Protein 6KBR (pdb70)

B-factor: mean 10.75, std 7.44, range [2.0, 58.07]

Radius of gyration: 17.48 Å; Cα contacts (8 Å, |Δi|>4): 756; chains: 2; bounding box: 44×38×43 Å

InterPro domains:
  IPR001254 Serine proteases, trypsin domain [PF00089] (31-247)
  IPR001254 Serine proteases, trypsin domain [PS50240] (31-252)
  IPR001254 Serine proteases, trypsin domain [SM00020] (30-247)
  IPR001254 Serine proteases, trypsin domain [cd00190] (31-250)
  IPR001314 Peptidase S1A, chymotrypsin family [PR00722] (57-72)
  IPR001314 Peptidase S1A, chymotrypsin family [PR00722] (112-126)
  IPR001314 Peptidase S1A, chymotrypsin family [PR00722] (200-212)
  IPR009003 Peptidase S1, PA clan [SSF50494] (21-252)
  IPR018114 Serine proteases, trypsin family, histidine active site [PS00134] (67-72)
  IPR033116 Serine proteases, trypsin family, serine active site [PS00135] (201-212)

Structure (mmCIF, N/CA/C/O backbone):
data_6KBR
#
_entry.id   6KBR
#
_cell.length_a   145.208
_cell.length_b   41.620
_cell.length_c   43.590
_cell.angle_alpha   90.00
_cell.angle_beta   91.58
_cell.angle_gamma   90.00
#
_symmetry.space_group_name_H-M   'C 1 2 1'
#
loop_
_entity.id
_entity.type
_entity.pdbx_description
1 polymer Kallikrein-4
2 polymer K41043
3 non-polymer GLYCEROL
4 water water
#
loop_
_atom_site.group_PDB
_atom_site.id
_atom_site.type_symbol
_atom_site.label_atom_id
_atom_site.label_alt_id
_atom_site.label_comp_id
_atom_site.label_asym_id
_atom_site.label_entity_id
_atom_site.label_seq_id
_atom_site.pdbx_PDB_ins_code
_atom_site.Cartn_x
_atom_site.Cartn_y
_atom_site.Cartn_z
_atom_site.occupancy
_atom_site.B_iso_or_equiv
_atom_site.auth_seq_id
_atom_site.auth_comp_id
_atom_site.auth_asym_id
_atom_site.auth_atom_id
_atom_site.pdbx_PDB_model_num
ATOM 1 N N . ILE A 1 31 ? -20.921 -27.145 8.181 1.00 6.04 31 ILE A N 1
ATOM 2 C CA . ILE A 1 31 ? -19.863 -27.189 7.135 1.00 6.05 31 ILE A CA 1
ATOM 3 C C . ILE A 1 31 ? -20.387 -28.077 6.020 1.00 6.71 31 ILE A C 1
ATOM 4 O O . ILE A 1 31 ? -20.864 -29.198 6.295 1.00 6.63 31 ILE A O 1
ATOM 9 N N . ILE A 1 32 ? -20.369 -27.547 4.795 1.00 7.24 32 ILE A N 1
ATOM 10 C CA . ILE A 1 32 ? -20.921 -28.210 3.602 1.00 7.81 32 ILE A CA 1
ATOM 11 C C . ILE A 1 32 ? -19.774 -28.836 2.833 1.00 7.73 32 ILE A C 1
ATOM 12 O O . ILE A 1 32 ? -18.790 -28.143 2.474 1.00 7.44 32 ILE A O 1
ATOM 17 N N . ASN A 1 33 ? -19.923 -30.119 2.542 1.00 8.24 33 ASN A N 1
ATOM 18 C CA . ASN A 1 33 ? -18.977 -30.933 1.737 1.00 8.95 33 ASN A CA 1
ATOM 19 C C . ASN A 1 33 ? -17.562 -30.952 2.296 1.00 8.89 33 ASN A C 1
ATOM 20 O O . ASN A 1 33 ? -16.570 -30.964 1.542 1.00 9.05 33 ASN A O 1
ATOM 25 N N . GLY A 1 34 ? -17.471 -30.902 3.621 1.00 8.81 34 GLY A N 1
ATOM 26 C CA . GLY A 1 34 ? -16.249 -31.098 4.324 1.00 9.10 34 GLY A CA 1
ATOM 27 C C . GLY A 1 34 ? -16.130 -32.527 4.747 1.00 9.42 34 GLY A C 1
ATOM 28 O O . GLY A 1 34 ? -16.745 -33.402 4.154 1.00 8.82 34 GLY A O 1
ATOM 29 N N . GLU A 1 35 ? -15.318 -32.770 5.760 1.00 10.26 35 GLU A N 1
ATOM 30 C CA . GLU A 1 35 ? -15.142 -34.119 6.362 1.00 12.01 35 GLU A CA 1
ATOM 31 C C . GLU A 1 35 ? -14.835 -33.964 7.854 1.00 10.45 35 GLU A C 1
ATOM 32 O O . GLU A 1 35 ? -14.599 -32.860 8.306 1.00 9.18 35 GLU A O 1
ATOM 38 N N . ASP A 1 36 ? -14.815 -35.077 8.587 1.00 9.85 36 ASP A N 1
ATOM 39 C CA . ASP A 1 36 ? -14.394 -35.077 9.991 1.00 9.95 36 ASP A CA 1
ATOM 40 C C . ASP A 1 36 ? -13.015 -34.452 10.071 1.00 9.39 36 ASP A C 1
ATOM 41 O O . ASP A 1 36 ? -12.184 -34.803 9.276 1.00 9.22 36 ASP A O 1
ATOM 46 N N . CYS A 1 37 ? -12.800 -33.480 10.961 1.00 9.11 37 CYS A N 1
ATOM 47 C CA . CYS A 1 37 ? -11.462 -32.981 11.238 1.00 9.07 37 CYS A CA 1
ATOM 48 C C . CYS A 1 37 ? -10.792 -34.167 11.910 1.00 9.08 37 CYS A C 1
ATOM 49 O O . CYS A 1 37 ? -11.461 -35.037 12.519 1.00 8.87 37 CYS A O 1
ATOM 52 N N . SER A 1 38 ? -9.497 -34.257 11.774 1.00 8.89 38 SER A N 1
ATOM 53 C CA . SER A 1 38 ? -8.752 -35.170 12.590 1.00 9.59 38 SER A CA 1
ATOM 54 C C . SER A 1 38 ? -8.998 -34.759 14.058 1.00 9.36 38 SER A C 1
ATOM 55 O O . SER A 1 38 ? -8.974 -33.567 14.368 1.00 8.73 38 SER A O 1
ATOM 58 N N . PRO A 1 39 ? -9.202 -35.750 14.969 1.00 10.10 39 PRO A N 1
ATOM 59 C CA . PRO A 1 39 ? -9.593 -35.437 16.344 1.00 9.61 39 PRO A CA 1
ATOM 60 C C . PRO A 1 39 ? -8.634 -34.472 17.030 1.00 8.72 39 PRO A C 1
ATOM 61 O O . PRO A 1 39 ? -7.454 -34.741 17.092 1.00 7.48 39 PRO A O 1
ATOM 65 N N . HIS A 1 40 ? -9.156 -33.330 17.515 1.00 8.12 40 HIS A N 1
ATOM 66 C CA . HIS A 1 40 ? -8.316 -32.326 18.236 1.00 7.86 40 HIS A CA 1
ATOM 67 C C . HIS A 1 40 ? -7.278 -31.605 17.402 1.00 7.31 40 HIS A C 1
ATOM 68 O O . HIS A 1 40 ? -6.375 -31.046 17.964 1.00 8.01 40 HIS A O 1
ATOM 75 N N . SER A 1 41 ? -7.425 -31.646 16.080 1.00 6.82 41 SER A N 1
ATOM 76 C CA . SER A 1 41 ? -6.550 -30.929 15.160 1.00 6.21 41 SER A CA 1
ATOM 77 C C . SER A 1 41 ? -6.861 -29.426 15.115 1.00 5.67 41 SER A C 1
ATOM 78 O O . SER A 1 41 ? -6.026 -28.669 14.609 1.00 5.30 41 SER A O 1
ATOM 81 N N . GLN A 1 42 ? -8.006 -28.975 15.667 1.00 4.92 42 GLN A N 1
ATOM 82 C CA . GLN A 1 42 ? -8.335 -27.551 15.695 1.00 4.84 42 GLN A CA 1
ATOM 83 C C . GLN A 1 42 ? -8.576 -27.120 17.160 1.00 4.53 42 GLN A C 1
ATOM 84 O O . GLN A 1 42 ? -9.712 -26.882 17.560 1.00 4.24 42 GLN A O 1
ATOM 90 N N . PRO A 1 43 ? -7.512 -27.131 17.982 1.00 4.37 43 PRO A N 1
ATOM 91 C CA . PRO A 1 43 ? -7.681 -27.092 19.428 1.00 4.33 43 PRO A CA 1
ATOM 92 C C . PRO A 1 43 ? -8.095 -25.723 20.011 1.00 4.21 43 PRO A C 1
ATOM 93 O O . PRO A 1 43 ? -8.358 -25.609 21.207 1.00 4.22 43 PRO A O 1
ATOM 97 N N . TRP A 1 44 ? -8.131 -24.713 19.149 1.00 4.19 44 TRP A N 1
ATOM 98 C CA . TRP A 1 44 ? -8.644 -23.373 19.442 1.00 4.24 44 TRP A CA 1
ATOM 99 C C . TRP A 1 44 ? -10.174 -23.334 19.327 1.00 4.12 44 TRP A C 1
ATOM 100 O O . TRP A 1 44 ? -10.795 -22.334 19.716 1.00 3.65 44 TRP A O 1
ATOM 111 N N . GLN A 1 45 ? -10.782 -24.396 18.795 1.00 4.14 45 GLN A N 1
ATOM 112 C CA . GLN A 1 45 ? -12.221 -24.397 18.527 1.00 4.46 45 GLN A CA 1
ATOM 113 C C . GLN A 1 45 ? -13.014 -24.345 19.822 1.00 4.51 45 GLN A C 1
ATOM 114 O O . GLN A 1 45 ? -12.737 -25.123 20.724 1.00 4.77 45 GLN A O 1
ATOM 120 N N . ALA A 1 46 ? -14.016 -23.476 19.886 1.00 4.66 46 ALA A N 1
ATOM 121 C CA . ALA A 1 46 ? -14.883 -23.336 21.068 1.00 4.86 46 ALA A CA 1
ATOM 122 C C . ALA A 1 46 ? -16.333 -23.532 20.654 1.00 4.96 46 ALA A C 1
ATOM 123 O O . ALA A 1 46 ? -16.733 -23.003 19.635 1.00 5.31 46 ALA A O 1
ATOM 125 N N . ALA A 1 47 ? -17.068 -24.377 21.368 1.00 5.00 47 ALA A N 1
ATOM 126 C CA . ALA A 1 47 ? -18.475 -24.642 21.104 1.00 5.35 47 ALA A CA 1
ATOM 127 C C . ALA A 1 47 ? -19.268 -23.722 21.988 1.00 5.95 47 ALA A C 1
ATOM 128 O O . ALA A 1 47 ? -19.094 -23.730 23.218 1.00 5.86 47 ALA A O 1
ATOM 130 N N . LEU A 1 48 ? -20.089 -22.870 21.416 1.00 6.74 48 LEU A N 1
ATOM 131 C CA . LEU A 1 48 ? -21.009 -22.032 22.260 1.00 7.51 48 LEU A CA 1
ATOM 132 C C . LEU A 1 48 ? -22.352 -22.791 22.312 1.00 8.16 48 LEU A C 1
ATOM 133 O O . LEU A 1 48 ? -23.002 -22.983 21.301 1.00 8.58 48 LEU A O 1
ATOM 138 N N . VAL A 1 49 ? -22.757 -23.181 23.495 1.00 9.05 49 VAL A N 1
ATOM 139 C CA . VAL A 1 49 ? -23.913 -24.028 23.710 1.00 10.38 49 VAL A CA 1
ATOM 140 C C . VAL A 1 49 ? -24.836 -23.361 24.761 1.00 11.56 49 VAL A C 1
ATOM 141 O O . VAL A 1 49 ? -24.374 -22.641 25.667 1.00 11.78 49 VAL A O 1
ATOM 145 N N . MET A 1 50 ? -26.137 -23.578 24.616 1.00 12.95 50 MET A N 1
ATOM 146 C CA . MET A 1 50 ? -27.131 -23.237 25.666 1.00 14.83 50 MET A CA 1
ATOM 147 C C . MET A 1 50 ? -28.291 -24.179 25.461 1.00 15.69 50 MET A C 1
ATOM 148 O O . MET A 1 50 ? -28.578 -24.569 24.305 1.00 14.11 50 MET A O 1
ATOM 153 N N . GLU A 1 51 ? -28.936 -24.560 26.551 1.00 19.37 51 GLU A N 1
ATOM 154 C CA . GLU A 1 51 ? -29.991 -25.604 26.515 1.00 23.20 51 GLU A CA 1
ATOM 155 C C . GLU A 1 51 ? -29.458 -26.871 25.814 1.00 22.31 51 GLU A C 1
ATOM 156 O O . GLU A 1 51 ? -30.135 -27.429 24.986 1.00 23.19 51 GLU A O 1
ATOM 162 N N . ASN A 1 52 ? -28.211 -27.257 26.067 1.00 24.15 52 ASN A N 1
ATOM 163 C CA . ASN A 1 52 ? -27.583 -28.422 25.400 1.00 26.35 52 ASN A CA 1
ATOM 164 C C . ASN A 1 52 ? -27.637 -28.426 23.827 1.00 23.36 52 ASN A C 1
ATOM 165 O O . ASN A 1 52 ? -27.540 -29.512 23.198 1.00 22.39 52 ASN A O 1
ATOM 170 N N . GLU A 1 53 ? -27.765 -27.228 23.226 1.00 17.71 53 GLU A N 1
ATOM 171 C CA . GLU A 1 53 ? -27.851 -27.015 21.748 1.00 15.81 53 GLU A CA 1
ATOM 172 C C . GLU A 1 53 ? -26.750 -25.969 21.359 1.00 12.27 53 GLU A C 1
ATOM 173 O O . GLU A 1 53 ? -26.671 -24.887 21.895 1.00 10.60 53 GLU A O 1
ATOM 179 N N . LEU A 1 54 ? -25.845 -26.378 20.479 1.00 10.67 54 LEU A N 1
ATOM 180 C CA . LEU A 1 54 ? -24.868 -25.513 19.876 1.00 9.21 54 LEU A CA 1
ATOM 181 C C . LEU A 1 54 ? -25.537 -24.452 18.962 1.00 8.36 54 LEU A C 1
ATOM 182 O O . LEU A 1 54 ? -26.297 -24.824 18.087 1.00 8.69 54 LEU A O 1
ATOM 187 N N . PHE A 1 55 ? -25.223 -23.171 19.175 1.00 6.69 55 PHE A N 1
ATOM 188 C CA . PHE A 1 55 ? -25.760 -22.077 18.341 1.00 6.16 55 PHE A CA 1
ATOM 189 C C . PHE A 1 55 ? -24.691 -21.371 17.499 1.00 5.60 55 PHE A C 1
ATOM 190 O O . PHE A 1 55 ? -24.991 -20.890 16.392 1.00 5.23 55 PHE A O 1
ATOM 198 N N . CYS A 1 56 ? -23.448 -21.376 18.007 1.00 4.86 56 CYS A N 1
ATOM 199 C CA . CYS A 1 56 ? -22.314 -20.788 17.346 1.00 4.64 56 CYS A CA 1
ATOM 200 C C . CYS A 1 56 ? -21.042 -21.496 17.833 1.00 4.31 56 CYS A C 1
ATOM 201 O O . CYS A 1 56 ? -21.056 -22.266 18.795 1.00 3.95 56 CYS A O 1
ATOM 204 N N . SER A 1 57 ? -19.948 -21.210 17.149 1.00 4.12 57 SER A N 1
ATOM 205 C CA . SER A 1 57 ? -18.614 -21.468 17.676 1.00 3.88 57 SER A CA 1
ATOM 206 C C . SER A 1 57 ? -17.907 -20.159 18.087 1.00 3.70 57 SER A C 1
ATOM 207 O O . SER A 1 57 ? -18.407 -19.056 17.921 1.00 3.66 57 SER A O 1
ATOM 210 N N . GLY A 1 58 ? -16.716 -20.327 18.612 1.00 3.50 58 GLY A N 1
ATOM 211 C CA . GLY A 1 58 ? -15.771 -19.210 18.864 1.00 3.19 58 GLY A CA 1
ATOM 212 C C . GLY A 1 58 ? -14.381 -19.801 18.658 1.00 2.97 58 GLY A C 1
ATOM 213 O O . GLY A 1 58 ? -14.219 -21.005 18.300 1.00 2.89 58 GLY A O 1
ATOM 214 N N . VAL A 1 59 ? -13.398 -18.936 18.818 1.00 2.77 59 VAL A N 1
ATOM 215 C CA . VAL A 1 59 ? -12.031 -19.284 18.680 1.00 2.69 59 VAL A CA 1
ATOM 216 C C . VAL A 1 59 ? -11.236 -18.791 19.881 1.00 2.73 59 VAL A C 1
ATOM 217 O O . VAL A 1 59 ? -11.188 -17.570 20.174 1.00 2.59 59 VAL A O 1
ATOM 221 N N . LEU A 1 60 ? -10.599 -19.735 20.549 1.00 2.73 60 LEU A N 1
ATOM 222 C CA . LEU A 1 60 ? -9.701 -19.409 21.629 1.00 2.83 60 LEU A CA 1
ATOM 223 C C . LEU A 1 60 ? -8.433 -18.660 21.071 1.00 2.89 60 LEU A C 1
ATOM 224 O O . LEU A 1 60 ? -7.674 -19.248 20.263 1.00 2.78 60 LEU A O 1
ATOM 229 N N . VAL A 1 61 ? -8.272 -17.368 21.457 1.00 2.96 61 VAL A N 1
ATOM 230 C CA . VAL A 1 61 ? -7.210 -16.489 20.989 1.00 3.05 61 VAL A CA 1
ATOM 231 C C . VAL A 1 61 ? -6.166 -16.128 22.059 1.00 3.22 61 VAL A C 1
ATOM 232 O O . VAL A 1 61 ? -5.057 -15.717 21.759 1.00 3.15 61 VAL A O 1
ATOM 236 N N . HIS A 1 62 ? -6.534 -16.298 23.326 1.00 3.46 62 HIS A N 1
ATOM 237 C CA . HIS A 1 62 ? -5.645 -16.210 24.504 1.00 3.56 62 HIS A CA 1
ATOM 238 C C . HIS A 1 62 ? -6.217 -17.159 25.554 1.00 3.67 62 HIS A C 1
ATOM 239 O O . HIS A 1 62 ? -7.361 -17.563 25.443 1.00 3.41 62 HIS A O 1
ATOM 246 N N . PRO A 1 63 ? -5.422 -17.511 26.572 1.00 3.73 63 PRO A N 1
ATOM 247 C CA . PRO A 1 63 ? -5.938 -18.458 27.507 1.00 3.95 63 PRO A CA 1
ATOM 248 C C . PRO A 1 63 ? -7.271 -17.974 28.174 1.00 4.16 63 PRO A C 1
ATOM 249 O O . PRO A 1 63 ? -8.077 -18.821 28.621 1.00 4.40 63 PRO A O 1
ATOM 253 N N . GLN A 1 64 ? -7.491 -16.671 28.246 1.00 4.25 64 GLN A N 1
ATOM 254 C CA . GLN A 1 64 ? -8.724 -16.133 28.805 1.00 4.41 64 GLN A CA 1
ATOM 255 C C . GLN A 1 64 ? -9.693 -15.457 27.839 1.00 4.11 64 GLN A C 1
ATOM 256 O O . GLN A 1 64 ? -10.640 -14.778 28.272 1.00 4.14 64 GLN A O 1
ATOM 262 N N . TRP A 1 65 ? -9.480 -15.578 26.539 1.00 3.82 65 TRP A N 1
ATOM 263 C CA . TRP A 1 65 ? -10.303 -14.816 25.615 1.00 3.72 65 TRP A CA 1
ATOM 264 C C . TRP A 1 65 ? -10.705 -15.690 24.455 1.00 3.41 65 TRP A C 1
ATOM 265 O O . TRP A 1 65 ? -9.872 -16.375 23.824 1.00 3.12 65 TRP A O 1
ATOM 276 N N . VAL A 1 66 ? -11.985 -15.604 24.156 1.00 3.19 66 VAL A N 1
ATOM 277 C CA . VAL A 1 66 ? -12.588 -16.312 23.012 1.00 3.19 66 VAL A CA 1
ATOM 278 C C . VAL A 1 66 ? -13.146 -15.238 22.077 1.00 3.17 66 VAL A C 1
ATOM 279 O O . VAL A 1 66 ? -13.848 -14.339 22.483 1.00 3.06 66 VAL A O 1
ATOM 283 N N . LEU A 1 67 ? -12.795 -15.332 20.806 1.00 3.29 67 LEU A N 1
ATOM 284 C CA . LEU A 1 67 ? -13.282 -14.432 19.772 1.00 3.47 67 LEU A CA 1
ATOM 285 C C . LEU A 1 67 ? -14.466 -15.112 19.119 1.00 3.38 67 LEU A C 1
ATOM 286 O O . LEU A 1 67 ? -14.408 -16.333 18.880 1.00 3.30 67 LEU A O 1
ATOM 291 N N . SER A 1 68 ? -15.566 -14.368 18.880 1.00 3.32 68 SER A N 1
ATOM 292 C CA . SER A 1 68 ? -16.689 -14.934 18.145 1.00 3.43 68 SER A CA 1
ATOM 293 C C . SER A 1 68 ? -17.389 -13.832 17.319 1.00 3.50 68 SER A C 1
ATOM 294 O O . SER A 1 68 ? -16.944 -12.724 17.327 1.00 3.34 68 SER A O 1
ATOM 297 N N . ALA A 1 69 ? -18.403 -14.180 16.523 1.00 3.68 69 ALA A N 1
ATOM 298 C CA . ALA A 1 69 ? -19.180 -13.213 15.803 1.00 3.87 69 ALA A CA 1
ATOM 299 C C . ALA A 1 69 ? -20.039 -12.450 16.847 1.00 4.25 69 ALA A C 1
ATOM 300 O O . ALA A 1 69 ? -20.578 -13.074 17.784 1.00 4.22 69 ALA A O 1
ATOM 302 N N . ALA A 1 70 ? -20.224 -11.147 16.637 1.00 4.53 70 ALA A N 1
ATOM 303 C CA . ALA A 1 70 ? -21.092 -10.326 17.510 1.00 4.88 70 ALA A CA 1
ATOM 304 C C . ALA A 1 70 ? -22.528 -10.783 17.485 1.00 5.35 70 ALA A C 1
ATOM 305 O O . ALA A 1 70 ? -23.219 -10.623 18.467 1.00 5.33 70 ALA A O 1
ATOM 307 N N . HIS A 1 71 ? -23.003 -11.358 16.378 1.00 5.79 71 HIS A N 1
ATOM 308 C CA . HIS A 1 71 ? -24.379 -11.902 16.387 1.00 6.53 71 HIS A CA 1
ATOM 309 C C . HIS A 1 71 ? -24.637 -13.139 17.282 1.00 5.86 71 HIS A C 1
ATOM 310 O O . HIS A 1 71 ? -25.806 -13.546 17.479 1.00 5.97 71 HIS A O 1
ATOM 317 N N . CYS A 1 72 ? -23.577 -13.771 17.779 1.00 5.21 72 CYS A N 1
ATOM 318 C CA . CYS A 1 72 ? -23.653 -14.858 18.746 1.00 5.18 72 CYS A CA 1
ATOM 319 C C . CYS A 1 72 ? -23.716 -14.376 20.200 1.00 5.06 72 CYS A C 1
ATOM 320 O O . CYS A 1 72 ? -23.607 -15.172 21.133 1.00 4.78 72 CYS A O 1
ATOM 323 N N . PHE A 1 73 ? -23.869 -13.072 20.386 1.00 5.21 73 PHE A N 1
ATOM 324 C CA . PHE A 1 73 ? -23.824 -12.439 21.708 1.00 5.56 73 PHE A CA 1
ATOM 325 C C . PHE A 1 73 ? -24.822 -13.078 22.631 1.00 5.54 73 PHE A C 1
ATOM 326 O O . PHE A 1 73 ? -25.940 -13.256 22.243 1.00 5.40 73 PHE A O 1
ATOM 334 N N . GLN A 1 74 ? -24.405 -13.354 23.853 1.00 5.92 74 GLN A N 1
ATOM 335 C CA . GLN A 1 74 ? -25.319 -13.706 24.960 1.00 6.32 74 GLN A CA 1
ATOM 336 C C . GLN A 1 74 ? -24.859 -13.041 26.259 1.00 6.50 74 GLN A C 1
ATOM 337 O O . GLN A 1 74 ? -23.667 -12.653 26.399 1.00 6.36 74 GLN A O 1
ATOM 343 N N . ASN A 1 75 ? -25.771 -12.908 27.221 1.00 6.29 75 ASN A N 1
ATOM 344 C CA . ASN A 1 75 ? -25.413 -12.268 28.514 1.00 6.65 75 ASN A CA 1
ATOM 345 C C . ASN A 1 75 ? -24.427 -13.071 29.360 1.00 6.67 75 ASN A C 1
ATOM 346 O O . ASN A 1 75 ? -23.712 -12.543 30.240 1.00 6.83 75 ASN A O 1
ATOM 351 N N . SER A 1 76 ? -24.399 -14.367 29.132 1.00 6.76 76 SER A N 1
ATOM 352 C CA . SER A 1 76 ? -23.441 -15.229 29.761 1.0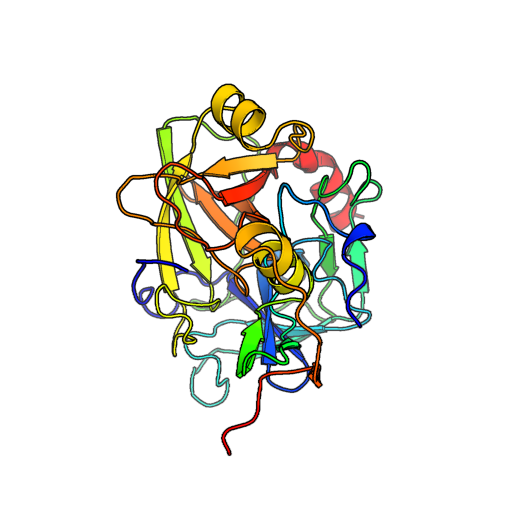0 6.77 76 SER A CA 1
ATOM 353 C C . SER A 1 76 ? -23.274 -16.486 28.857 1.00 6.55 76 SER A C 1
ATOM 354 O O . SER A 1 76 ? -24.122 -16.758 27.998 1.00 5.59 76 SER A O 1
ATOM 357 N N . TYR A 1 77 ? -22.164 -17.220 29.026 1.00 6.20 77 TYR A N 1
ATOM 358 C CA . TYR A 1 77 ? -21.843 -18.326 28.117 1.00 6.17 77 TYR A CA 1
ATOM 359 C C . TYR A 1 77 ? -21.380 -19.564 28.868 1.00 6.44 77 TYR A C 1
ATOM 360 O O . TYR A 1 77 ? -20.668 -19.457 29.895 1.00 6.03 77 TYR A O 1
ATOM 369 N N . THR A 1 78 ? -21.743 -20.705 28.287 1.00 6.88 78 THR A N 1
ATOM 370 C CA . THR A 1 78 ? -21.139 -22.009 28.578 1.00 8.02 78 THR A CA 1
ATOM 371 C C . THR A 1 78 ? -20.436 -22.476 27.347 1.00 7.66 78 THR A C 1
ATOM 372 O O . THR A 1 78 ? -21.081 -22.685 26.314 1.00 8.04 78 THR A O 1
ATOM 376 N N . ILE A 1 79 ? -19.097 -22.604 27.431 1.00 7.28 79 ILE A N 1
ATOM 377 C CA . ILE A 1 79 ? -18.219 -22.815 26.234 1.00 6.60 79 ILE A CA 1
ATOM 378 C C . ILE A 1 79 ? -17.438 -24.110 26.396 1.00 6.43 79 ILE A C 1
ATOM 379 O O . ILE A 1 79 ? -16.743 -24.315 27.447 1.00 6.10 79 ILE A O 1
ATOM 384 N N . GLY A 1 80 ? -17.538 -24.970 25.390 1.00 5.72 80 GLY A N 1
ATOM 385 C CA . GLY A 1 80 ? -16.893 -26.273 25.415 1.00 5.68 80 GLY A CA 1
ATOM 386 C C . GLY A 1 80 ? -15.586 -26.155 24.678 1.00 5.46 80 GLY A C 1
ATOM 387 O O . GLY A 1 80 ? -15.551 -25.724 23.494 1.00 5.64 80 GLY A O 1
ATOM 388 N N . LEU A 1 81 ? -14.504 -26.446 25.390 1.00 5.46 81 LEU A N 1
ATOM 389 C CA . LEU A 1 81 ? -13.164 -26.485 24.848 1.00 5.47 81 LEU A CA 1
ATOM 390 C C . LEU A 1 81 ? -12.588 -27.892 24.794 1.00 5.29 81 LEU A C 1
ATOM 391 O O . LEU A 1 81 ? -12.947 -28.732 25.600 1.00 5.16 81 LEU A O 1
ATOM 396 N N . GLY A 1 82 ? -11.759 -28.157 23.778 1.00 5.40 82 GLY A N 1
ATOM 397 C CA . GLY A 1 82 ? -11.156 -29.467 23.581 1.00 5.44 82 GLY A CA 1
ATOM 398 C C . GLY A 1 82 ? -12.116 -30.545 23.136 1.00 5.69 82 GLY A C 1
ATOM 399 O O . GLY A 1 82 ? -11.902 -31.745 23.418 1.00 6.17 82 GLY A O 1
ATOM 400 N N . LEU A 1 83 ? -13.194 -30.160 22.466 1.00 5.79 83 LEU A N 1
ATOM 401 C CA . LEU A 1 83 ? -14.191 -31.141 22.012 1.00 6.02 83 LEU A CA 1
ATOM 402 C C . LEU A 1 83 ? -13.887 -31.717 20.621 1.00 6.03 83 LEU A C 1
ATOM 403 O O . LEU A 1 83 ? -13.123 -31.159 19.824 1.00 6.18 83 LEU A O 1
ATOM 408 N N . HIS A 1 84 ? -14.514 -32.833 20.338 1.00 6.35 84 HIS A N 1
ATOM 409 C CA . HIS A 1 84 ? -14.564 -33.384 18.998 1.00 6.84 84 HIS A CA 1
ATOM 410 C C . HIS A 1 84 ? -15.999 -33.765 18.689 1.00 7.24 84 HIS A C 1
ATOM 411 O O . HIS A 1 84 ? -16.635 -33.064 17.892 1.00 6.61 84 HIS A O 1
ATOM 418 N N . SER A 1 85 ? -16.537 -34.806 19.339 1.00 7.68 85 SER A N 1
ATOM 419 C CA . SER A 1 85 ? -17.975 -34.836 19.562 1.00 9.37 85 SER A CA 1
ATOM 420 C C . SER A 1 85 ? -18.298 -33.662 20.531 1.00 9.37 85 SER A C 1
ATOM 421 O O . SER A 1 85 ? -17.432 -33.210 21.270 1.00 9.10 85 SER A O 1
ATOM 424 N N . LEU A 1 86 ? -19.538 -33.220 20.550 1.00 10.84 86 LEU A N 1
ATOM 425 C CA . LEU A 1 86 ? -20.020 -32.258 21.581 1.00 11.50 86 LEU A CA 1
ATOM 426 C C . LEU A 1 86 ? -20.379 -32.871 22.961 1.00 13.38 86 LEU A C 1
ATOM 427 O O . LEU A 1 86 ? -21.010 -32.227 23.823 1.00 13.44 86 LEU A O 1
ATOM 432 N N . GLU A 1 87 ? -19.958 -34.090 23.229 1.00 15.39 87 GLU A N 1
ATOM 433 C CA . GLU A 1 87 ? -20.303 -34.729 24.509 1.00 18.40 87 GLU A CA 1
ATOM 434 C C . GLU A 1 87 ? -19.061 -34.783 25.363 1.00 17.58 87 GLU A C 1
ATOM 435 O O . GLU A 1 87 ? -18.135 -35.577 25.148 1.00 15.55 87 GLU A O 1
ATOM 441 N N . ALA A 1 88 ? -19.032 -33.886 26.332 1.00 17.64 88 ALA A N 1
ATOM 442 C CA . ALA A 1 88 ? -17.820 -33.601 27.090 1.00 19.05 88 ALA A CA 1
ATOM 443 C C . ALA A 1 88 ? -17.274 -34.797 27.875 1.00 20.90 88 ALA A C 1
ATOM 444 O O . ALA A 1 88 ? -16.053 -34.942 28.003 1.00 19.34 88 ALA A O 1
ATOM 446 N N . ASP A 1 89 ? -18.167 -35.654 28.366 1.00 23.22 89 ASP A N 1
ATOM 447 C CA . ASP A 1 89 ? -17.780 -36.842 29.177 1.00 26.40 89 ASP A CA 1
ATOM 448 C C . ASP A 1 89 ? -17.154 -37.983 28.374 1.00 24.90 89 ASP A C 1
ATOM 449 O O . ASP A 1 89 ? -16.464 -38.836 28.954 1.00 25.11 89 ASP A O 1
ATOM 454 N N . GLN A 1 90 ? -17.412 -38.037 27.069 1.00 23.73 90 GLN A N 1
ATOM 455 C CA . GLN A 1 90 ? -16.488 -38.749 26.149 1.00 23.60 90 GLN A CA 1
ATOM 456 C C . GLN A 1 90 ? -15.447 -37.609 25.954 1.00 24.43 90 GLN A C 1
ATOM 457 O O . GLN A 1 90 ? -15.470 -36.653 26.686 1.00 25.41 90 GLN A O 1
ATOM 463 N N . GLU A 1 91 ? -14.481 -37.633 25.082 1.00 24.17 91 GLU A N 1
ATOM 464 C CA . GLU A 1 91 ? -13.568 -36.421 25.092 1.00 18.59 91 GLU A CA 1
ATOM 465 C C . GLU A 1 91 ? -12.792 -36.123 26.403 1.00 17.18 91 GLU A C 1
ATOM 466 O O . GLU A 1 91 ? -13.013 -35.084 27.100 1.00 14.51 91 GLU A O 1
ATOM 472 N N . PRO A 1 92 ? -11.825 -36.991 26.707 1.00 17.24 92 PRO A N 1
ATOM 473 C CA . PRO A 1 92 ? -10.787 -36.712 27.706 1.00 16.06 92 PRO A CA 1
ATOM 474 C C . PRO A 1 92 ? -10.029 -35.402 27.392 1.00 13.87 92 PRO A C 1
ATOM 475 O O . PRO A 1 92 ? -9.716 -35.139 26.233 1.00 13.82 92 PRO A O 1
ATOM 479 N N . GLY A 1 93 ? -9.770 -34.586 28.391 1.00 12.56 93 GLY A N 1
ATOM 480 C CA . GLY A 1 93 ? -9.039 -33.343 28.201 1.00 11.80 93 GLY A CA 1
ATOM 481 C C . GLY A 1 93 ? -9.986 -32.172 27.894 1.00 11.34 93 GLY A C 1
ATOM 482 O O . GLY A 1 93 ? -9.573 -31.023 27.889 1.00 11.44 93 GLY A O 1
ATOM 483 N N . SER A 1 94 ? -11.262 -32.435 27.664 1.00 11.28 94 SER A N 1
ATOM 484 C CA . SER A 1 94 ? -12.174 -31.366 27.343 1.00 10.49 94 SER A CA 1
ATOM 485 C C . SER A 1 94 ? -12.511 -30.626 28.614 1.00 12.08 94 SER A C 1
ATOM 486 O O . SER A 1 94 ? -12.361 -31.169 29.746 1.00 12.11 94 SER A O 1
ATOM 489 N N . GLN A 1 95 ? -12.985 -29.385 28.427 1.00 12.17 95 GLN A N 1
ATOM 490 C CA . GLN A 1 95 ? -13.475 -28.567 29.522 1.00 13.07 95 GLN A CA 1
ATOM 491 C C . GLN A 1 95 ? -14.648 -27.712 29.110 1.00 11.93 95 GLN A C 1
ATOM 492 O O . GLN A 1 95 ? -14.624 -27.112 28.036 1.00 10.35 95 GLN A O 1
ATOM 498 N N . MET A 1 96 ? -15.660 -27.669 29.960 1.00 10.97 96 MET A N 1
ATOM 499 C CA . MET A 1 96 ? -16.787 -26.767 29.805 1.00 12.64 96 MET A CA 1
ATOM 500 C C . MET A 1 96 ? -16.527 -25.624 30.745 1.00 11.84 96 MET A C 1
ATOM 501 O O . MET A 1 96 ? -16.470 -25.831 31.944 1.00 11.68 96 MET A O 1
ATOM 506 N N . VAL A 1 97 ? -16.385 -24.436 30.200 1.00 11.40 97 VAL A N 1
ATOM 507 C CA . VAL A 1 97 ? -15.981 -23.261 30.980 1.00 11.74 97 VAL A CA 1
ATOM 508 C C . VAL A 1 97 ? -17.074 -22.208 30.873 1.00 12.40 97 VAL A C 1
ATOM 509 O O . VAL A 1 97 ? -17.882 -22.258 29.935 1.00 12.18 97 VAL A O 1
ATOM 513 N N . GLU A 1 98 ? -17.026 -21.244 31.794 1.00 11.68 98 GLU A N 1
ATOM 514 C CA . GLU A 1 98 ? -18.036 -20.235 31.939 1.00 11.91 98 GLU A CA 1
ATOM 515 C C . GLU A 1 98 ? -17.442 -18.894 31.593 1.00 9.80 98 GLU A C 1
ATOM 516 O O . GLU A 1 98 ? -16.286 -18.643 31.887 1.00 7.75 98 GLU A O 1
ATOM 522 N N . ALA A 1 99 ? -18.282 -18.033 30.997 1.00 8.43 99 ALA A N 1
ATOM 523 C CA . ALA A 1 99 ? -17.905 -16.663 30.721 1.00 8.62 99 ALA A CA 1
ATOM 524 C C . ALA A 1 99 ? -19.062 -15.697 30.943 1.00 9.05 99 ALA A C 1
ATOM 525 O O . ALA A 1 99 ? -20.136 -15.806 30.320 1.00 8.44 99 ALA A O 1
ATOM 527 N N . SER A 1 100 ? -18.841 -14.698 31.784 1.00 9.72 100 SER A N 1
ATOM 528 C CA . SER A 1 100 ? -19.868 -13.713 32.039 1.00 10.83 100 SER A CA 1
ATOM 529 C C . SER A 1 100 ? -19.690 -12.486 31.251 1.00 10.88 100 SER A C 1
ATOM 530 O O . SER A 1 100 ? -20.622 -11.757 31.206 1.00 14.24 100 SER A O 1
ATOM 533 N N . LEU A 1 101 ? -18.496 -12.181 30.735 1.00 9.75 101 LEU A N 1
ATOM 534 C CA . LEU A 1 101 ? -18.199 -10.866 30.168 1.00 8.59 101 LEU A CA 1
ATOM 535 C C . LEU A 1 101 ? -17.932 -10.993 28.690 1.00 8.13 101 LEU A C 1
ATOM 536 O O . LEU A 1 101 ? -17.153 -11.893 28.266 1.00 7.65 101 LEU A O 1
ATOM 541 N N . SER A 1 102 ? -18.588 -10.153 27.896 1.00 7.16 102 SER A N 1
ATOM 542 C CA . SER A 1 102 ? -18.220 -10.090 26.492 1.00 7.37 102 SER A CA 1
ATOM 543 C C . SER A 1 102 ? -18.418 -8.672 25.970 1.00 7.61 102 SER A C 1
ATOM 544 O O . SER A 1 102 ? -19.221 -7.899 26.483 1.00 6.93 102 SER A O 1
ATOM 547 N N . VAL A 1 103 ? -17.686 -8.337 24.951 1.00 7.55 103 VAL A N 1
ATOM 548 C CA . VAL A 1 103 ? -17.864 -7.018 24.371 1.00 8.05 103 VAL A CA 1
ATOM 549 C C . VAL A 1 103 ? -17.907 -7.110 22.834 1.00 7.22 103 VAL A C 1
ATOM 550 O O . VAL A 1 103 ? -17.017 -7.643 22.181 1.00 7.00 103 VAL A O 1
ATOM 554 N N . ARG A 1 104 ? -18.980 -6.614 22.281 1.00 7.23 104 ARG A N 1
ATOM 555 C CA . ARG A 1 104 ? -19.191 -6.612 20.850 1.00 6.85 104 ARG A CA 1
ATOM 556 C C . ARG A 1 104 ? -18.438 -5.396 20.275 1.00 6.61 104 ARG A C 1
ATOM 557 O O . ARG A 1 104 ? -18.283 -4.372 20.916 1.00 5.87 104 ARG A O 1
ATOM 565 N N . HIS A 1 105 ? -17.950 -5.509 19.056 1.00 6.12 105 HIS A N 1
ATOM 566 C CA . HIS A 1 105 ? -17.352 -4.389 18.423 1.00 5.86 105 HIS A CA 1
ATOM 567 C C . HIS A 1 105 ? -18.333 -3.239 18.407 1.00 6.28 105 HIS A C 1
ATOM 568 O O . HIS A 1 105 ? -19.485 -3.454 18.115 1.00 5.53 105 HIS A O 1
ATOM 575 N N . PRO A 1 106 ? -17.856 -2.012 18.754 1.00 6.42 106 PRO A N 1
ATOM 576 C CA . PRO A 1 106 ? -18.764 -0.878 18.907 1.00 6.83 106 PRO A CA 1
ATOM 577 C C . PRO A 1 106 ? -19.537 -0.469 17.664 1.00 7.02 106 PRO A C 1
ATOM 578 O O . PRO A 1 106 ? -20.535 0.241 17.757 1.00 7.22 106 PRO A O 1
ATOM 582 N N . GLU A 1 107 ? -19.051 -0.846 16.490 1.00 7.36 107 GLU A N 1
ATOM 583 C CA . GLU A 1 107 ? -19.755 -0.580 15.231 1.00 8.00 107 GLU A CA 1
ATOM 584 C C . GLU A 1 107 ? -20.474 -1.823 14.655 1.00 7.40 107 GLU A C 1
ATOM 585 O O . GLU A 1 107 ? -20.882 -1.802 13.507 1.00 7.04 107 GLU A O 1
ATOM 591 N N . TYR A 1 108 ? -20.677 -2.852 15.468 1.00 7.16 108 TYR A N 1
ATOM 592 C CA . TYR A 1 108 ? -21.321 -4.064 14.959 1.00 7.49 108 TYR A CA 1
ATOM 593 C C . TYR A 1 108 ? -22.717 -3.674 14.421 1.00 7.67 108 TYR A C 1
ATOM 594 O O . TYR A 1 108 ? -23.436 -2.880 15.013 1.00 7.09 108 TYR A O 1
ATOM 603 N N . ASN A 1 109 ? -23.041 -4.212 13.263 1.00 8.08 109 ASN A N 1
ATOM 604 C CA . ASN A 1 109 ? -24.340 -4.056 12.663 1.00 8.63 109 ASN A CA 1
ATOM 605 C C . ASN A 1 109 ? -24.601 -2.676 12.104 1.00 9.06 109 ASN A C 1
ATOM 606 O O . ASN A 1 109 ? -25.683 -2.449 11.655 1.00 8.62 109 ASN A O 1
ATOM 611 N N . ARG A 1 110 ? -23.576 -1.819 12.036 1.00 9.63 110 ARG A N 1
ATOM 612 C CA . ARG A 1 110 ? -23.675 -0.476 11.447 1.00 10.79 110 ARG A CA 1
ATOM 613 C C . ARG A 1 110 ? -22.531 -0.310 10.462 1.00 10.79 110 ARG A C 1
ATOM 614 O O . ARG A 1 110 ? -21.412 0.028 10.852 1.00 9.85 110 ARG A O 1
ATOM 622 N N . PRO A 1 111 ? -22.773 -0.572 9.181 1.00 10.94 111 PRO A N 1
ATOM 623 C CA . PRO A 1 111 ? -24.061 -0.876 8.578 1.00 10.54 111 PRO A CA 1
ATOM 624 C C . PRO A 1 111 ? -24.412 -2.341 8.706 1.00 10.90 111 PRO A C 1
ATOM 625 O O . PRO A 1 111 ? -23.629 -3.157 9.267 1.00 9.21 111 PRO A O 1
ATOM 629 N N . LEU A 1 112 ? -25.559 -2.709 8.139 1.00 10.49 112 LEU A N 1
ATOM 630 C CA . LEU A 1 112 ? -26.155 -3.987 8.453 1.00 12.50 112 LEU A CA 1
ATOM 631 C C . LEU A 1 112 ? -25.121 -5.122 8.173 1.00 10.49 112 LEU A C 1
ATOM 632 O O . LEU A 1 112 ? -24.436 -5.088 7.146 1.00 9.95 112 LEU A O 1
ATOM 637 N N . LEU A 1 113 ? -24.964 -6.025 9.134 1.00 9.64 113 LEU A N 1
ATOM 638 C CA . LEU A 1 113 ? -24.082 -7.248 9.049 1.00 9.13 113 LEU A CA 1
ATOM 639 C C . LEU A 1 113 ? -22.554 -6.999 9.187 1.00 7.60 113 LEU A C 1
ATOM 640 O O . LEU A 1 113 ? -21.740 -7.971 9.227 1.00 7.27 113 LEU A O 1
ATOM 645 N N . ALA A 1 114 ? -22.176 -5.737 9.329 1.00 6.01 114 ALA A N 1
ATOM 646 C CA . ALA A 1 114 ? -20.794 -5.335 9.392 1.00 5.55 114 ALA A CA 1
ATOM 647 C C . ALA A 1 114 ? -20.180 -5.434 10.792 1.00 5.20 114 ALA A C 1
ATOM 648 O O . ALA A 1 114 ? -20.874 -5.526 11.806 1.00 4.67 114 ALA A O 1
ATOM 650 N N . ASN A 1 115 ? -18.847 -5.518 10.804 1.00 4.95 115 ASN A N 1
ATOM 651 C CA . ASN A 1 115 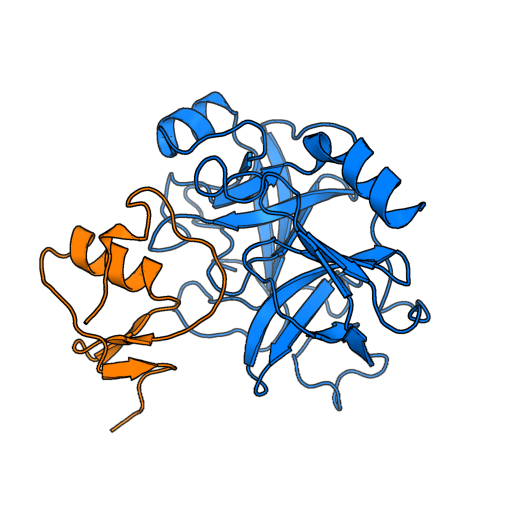? -18.120 -5.470 12.053 1.00 5.03 115 ASN A CA 1
ATOM 652 C C . ASN A 1 115 ? -18.567 -6.568 13.026 1.00 4.99 115 ASN A C 1
ATOM 653 O O . ASN A 1 115 ? -18.778 -6.324 14.216 1.00 5.06 115 ASN A O 1
ATOM 658 N N . ASP A 1 116 ? -18.732 -7.774 12.486 1.00 4.89 116 ASP A N 1
ATOM 659 C CA . ASP A 1 116 ? -19.346 -8.872 13.206 1.00 5.20 116 ASP A CA 1
ATOM 660 C C . ASP A 1 116 ? -18.253 -9.630 14.005 1.00 5.08 116 ASP A C 1
ATOM 661 O O . ASP A 1 116 ? -17.693 -10.715 13.569 1.00 4.97 116 ASP A O 1
ATOM 666 N N . LEU A 1 117 ? -17.864 -9.015 15.105 1.00 4.81 117 LEU A N 1
ATOM 667 C CA . LEU A 1 117 ? -16.930 -9.678 16.024 1.00 4.81 117 LEU A CA 1
ATOM 668 C C . LEU A 1 117 ? -17.177 -9.232 17.438 1.00 4.85 117 LEU A C 1
ATOM 669 O O . LEU A 1 117 ? -17.677 -8.119 17.710 1.00 4.66 117 LEU A O 1
ATOM 674 N N . MET A 1 118 ? -16.830 -10.127 18.346 1.00 4.85 118 MET A N 1
ATOM 675 C CA . MET A 1 118 ? -16.901 -9.847 19.728 1.00 4.97 118 MET A CA 1
ATOM 676 C C . MET A 1 118 ? -15.873 -10.686 20.484 1.00 4.59 118 MET A C 1
ATOM 677 O O . MET A 1 118 ? -15.425 -11.730 20.004 1.00 4.56 118 MET A O 1
ATOM 682 N N . LEU A 1 119 ? -15.479 -10.200 21.638 1.00 4.25 119 LEU A N 1
ATOM 683 C CA . LEU A 1 119 ? -14.478 -10.860 22.471 1.00 4.09 119 LEU A CA 1
ATOM 684 C C . LEU A 1 119 ? -15.170 -11.270 23.760 1.00 4.14 119 LEU A C 1
ATOM 685 O O . LEU A 1 119 ? -15.895 -10.421 24.375 1.00 4.11 119 LEU A O 1
ATOM 690 N N . ILE A 1 120 ? -15.046 -12.551 24.093 1.00 3.97 120 ILE A N 1
ATOM 691 C CA . ILE A 1 120 ? -15.603 -13.110 25.303 1.00 3.93 120 ILE A CA 1
ATOM 692 C C . ILE A 1 120 ? -14.455 -13.341 26.268 1.00 4.11 120 ILE A C 1
ATOM 693 O O . ILE A 1 120 ? -13.500 -14.021 25.947 1.00 3.90 120 ILE A O 1
ATOM 698 N N . LYS A 1 121 ? -14.580 -12.799 27.458 1.00 4.26 121 LYS A N 1
ATOM 699 C CA . LYS A 1 121 ? -13.566 -13.015 28.486 1.00 4.82 121 LYS A CA 1
ATOM 700 C C . LYS A 1 121 ? -14.020 -14.156 29.411 1.00 4.94 121 LYS A C 1
ATOM 701 O O . LYS A 1 121 ? -15.056 -14.075 30.060 1.00 5.12 121 LYS A O 1
ATOM 707 N N . LEU A 1 122 ? -13.249 -15.221 29.436 1.00 5.26 122 LEU A N 1
ATOM 708 C CA . LEU A 1 122 ? -13.586 -16.373 30.238 1.00 5.73 122 LEU A CA 1
ATOM 709 C C . LEU A 1 122 ? -13.434 -15.966 31.720 1.00 6.10 122 LEU A C 1
ATOM 710 O O . LEU A 1 122 ? -12.573 -15.141 32.040 1.00 6.19 122 LEU A O 1
ATOM 715 N N . ASP A 1 123 ? -14.180 -16.611 32.624 1.00 6.81 123 ASP A N 1
ATOM 716 C CA . ASP A 1 123 ? -14.187 -16.248 34.053 1.00 7.35 123 ASP A CA 1
ATOM 717 C C . ASP A 1 123 ? -12.875 -16.656 34.691 1.00 6.94 123 ASP A C 1
ATOM 718 O O . ASP A 1 123 ? -12.510 -16.075 35.710 1.00 6.21 123 ASP A O 1
ATOM 723 N N . GLU A 1 124 ? -12.240 -17.700 34.113 1.00 6.73 124 GLU A N 1
ATOM 724 C CA . GLU A 1 124 ? -10.909 -18.167 34.487 1.00 6.57 124 GLU A CA 1
ATOM 725 C C . GLU A 1 124 ? -10.097 -18.431 33.217 1.00 6.99 124 GLU A C 1
ATOM 726 O O . GLU A 1 124 ? -10.668 -18.937 32.214 1.00 7.09 124 GLU A O 1
ATOM 732 N N . SER A 1 125 ? -8.789 -18.146 33.255 1.00 7.33 125 SER A N 1
ATOM 733 C CA . SER A 1 125 ? -7.841 -18.595 32.179 1.00 7.92 125 SER A CA 1
ATOM 734 C C . SER A 1 125 ? -7.851 -20.096 32.087 1.00 8.11 125 SER A C 1
ATOM 735 O O . SER A 1 125 ? -7.815 -20.747 33.112 1.00 7.30 125 SER A O 1
ATOM 738 N N . VAL A 1 126 ? -7.931 -20.653 30.885 1.00 8.81 126 VAL A N 1
ATOM 739 C CA . VAL A 1 126 ? -7.936 -22.114 30.757 1.00 10.16 126 VAL A CA 1
ATOM 740 C C . VAL A 1 126 ? -6.495 -22.569 30.746 1.00 9.76 126 VAL A C 1
ATOM 741 O O . VAL A 1 126 ? -5.625 -21.872 30.212 1.00 9.45 126 VAL A O 1
ATOM 745 N N . SER A 1 127 ? -6.231 -23.738 31.324 1.00 10.55 127 SER A N 1
ATOM 746 C CA . SER A 1 127 ? -4.946 -24.404 31.148 1.00 11.29 127 SER A CA 1
ATOM 747 C C . SER A 1 127 ? -4.825 -24.984 29.769 1.00 11.01 127 SER A C 1
ATOM 748 O O . SER A 1 127 ? -5.581 -25.881 29.395 1.00 10.45 127 SER A O 1
ATOM 751 N N . GLU A 1 128 ? -3.865 -24.514 29.010 1.00 10.68 128 GLU A N 1
ATOM 752 C CA . GLU A 1 128 ? -3.693 -25.081 27.657 1.00 10.62 128 GLU A CA 1
ATOM 753 C C . GLU A 1 128 ? -3.048 -26.471 27.705 1.00 9.91 128 GLU A C 1
ATOM 754 O O . GLU A 1 128 ? -2.365 -26.815 28.624 1.00 8.55 128 GLU A O 1
ATOM 760 N N . SER A 1 129 ? -3.278 -27.220 26.653 1.00 9.64 129 SER A N 1
ATOM 761 C CA . SER A 1 129 ? -2.936 -28.607 26.557 1.00 9.83 129 SER A CA 1
ATOM 762 C C . SER A 1 129 ? -2.775 -28.918 25.075 1.00 9.92 129 SER A C 1
ATOM 763 O O . SER A 1 129 ? -2.818 -28.031 24.196 1.00 9.55 129 SER A O 1
ATOM 766 N N . ASP A 1 130 ? -2.568 -30.182 24.784 1.00 10.64 130 ASP A N 1
ATOM 767 C CA . ASP A 1 130 ? -2.517 -30.627 23.407 1.00 10.40 130 ASP A CA 1
ATOM 768 C C . ASP A 1 130 ? -3.855 -30.422 22.738 1.00 9.59 130 ASP A C 1
ATOM 769 O O . ASP A 1 130 ? -3.909 -30.194 21.546 1.00 8.80 130 ASP A O 1
ATOM 774 N N . THR A 1 131 ? -4.950 -30.486 23.496 1.00 8.46 131 THR A N 1
ATOM 775 C CA . THR A 1 131 ? -6.273 -30.417 22.849 1.00 7.68 131 THR A CA 1
ATOM 776 C C . THR A 1 131 ? -7.017 -29.082 23.045 1.00 7.51 131 THR A C 1
ATOM 777 O O . THR A 1 131 ? -8.106 -28.894 22.488 1.00 7.20 131 THR A O 1
ATOM 781 N N . ILE A 1 132 ? -6.447 -28.180 23.832 1.00 7.12 132 ILE A N 1
ATOM 782 C CA . ILE A 1 132 ? -6.974 -26.850 24.023 1.00 7.32 132 ILE A CA 1
ATOM 783 C C . ILE A 1 132 ? -5.809 -25.863 23.925 1.00 7.62 132 ILE A C 1
ATOM 784 O O . ILE A 1 132 ? -4.983 -25.781 24.876 1.00 7.11 132 ILE A O 1
ATOM 789 N N . ARG A 1 133 ? -5.739 -25.071 22.851 1.00 7.65 133 ARG A N 1
ATOM 790 C CA . ARG A 1 133 ? -4.762 -23.967 22.841 1.00 8.56 133 ARG A CA 1
ATOM 791 C C . ARG A 1 133 ? -5.160 -22.902 21.836 1.00 7.89 133 ARG A C 1
ATOM 792 O O . ARG A 1 133 ? -5.995 -23.116 21.011 1.00 7.31 133 ARG A O 1
ATOM 800 N N . SER A 1 134 ? -4.524 -21.765 21.971 1.00 7.54 134 SER A N 1
ATOM 801 C CA . SER A 1 134 ? -4.840 -20.533 21.290 1.00 7.71 134 SER A CA 1
ATOM 802 C C . SER A 1 134 ? -4.255 -20.535 19.914 1.00 6.89 134 SER A C 1
ATOM 803 O O . SER A 1 134 ? -3.385 -21.340 19.574 1.00 5.82 134 SER A O 1
ATOM 806 N N . ILE A 1 135 ? -4.777 -19.631 19.103 1.00 6.19 135 ILE A N 1
ATOM 807 C CA . ILE A 1 135 ? -4.258 -19.473 17.738 1.00 6.31 135 ILE A CA 1
ATOM 808 C C . ILE A 1 135 ? -4.008 -17.992 17.525 1.00 6.15 135 ILE A C 1
ATOM 809 O O . ILE A 1 135 ? -4.793 -17.195 18.020 1.00 6.14 135 ILE A O 1
ATOM 814 N N . SER A 1 136 ? -2.943 -17.648 16.810 1.00 5.92 136 SER A N 1
ATOM 815 C CA . SER A 1 136 ? -2.622 -16.268 16.499 1.00 6.33 136 SER A CA 1
ATOM 816 C C . SER A 1 136 ? -3.527 -15.746 15.397 1.00 6.32 136 SER A C 1
ATOM 817 O O . SER A 1 136 ? -3.874 -16.474 14.456 1.00 5.75 136 SER A O 1
ATOM 820 N N . ILE A 1 137 ? -3.845 -14.457 15.501 1.00 6.53 137 ILE A N 1
ATOM 821 C CA . ILE A 1 137 ? -4.698 -13.768 14.562 1.00 7.04 137 ILE A CA 1
ATOM 822 C C . ILE A 1 137 ? -3.779 -13.126 13.561 1.00 7.65 137 ILE A C 1
ATOM 823 O O . ILE A 1 137 ? -2.820 -12.454 13.932 1.00 6.94 137 ILE A O 1
ATOM 828 N N . ALA A 1 138 ? -4.093 -13.323 12.288 1.00 8.34 138 ALA A N 1
ATOM 829 C CA . ALA A 1 138 ? -3.442 -12.653 11.192 1.00 8.82 138 ALA A CA 1
ATOM 830 C C . ALA A 1 138 ? -3.541 -11.103 11.294 1.00 9.71 138 ALA A C 1
ATOM 831 O O . ALA A 1 138 ? -4.604 -10.560 11.554 1.00 8.60 138 ALA A O 1
ATOM 833 N N . SER A 1 139 ? -2.417 -10.430 11.063 1.00 11.55 139 SER A N 1
ATOM 834 C CA . SER A 1 139 ? -2.386 -8.970 10.911 1.00 13.47 139 SER A CA 1
ATOM 835 C C . SER A 1 139 ? -2.482 -8.574 9.396 1.00 13.84 139 SER A C 1
ATOM 836 O O . SER A 1 139 ? -3.071 -7.536 9.114 1.00 14.39 139 SER A O 1
ATOM 839 N N . GLN A 1 140 ? -2.004 -9.420 8.467 1.00 13.43 140 GLN A N 1
ATOM 840 C CA . GLN A 1 140 ? -2.187 -9.229 7.018 1.00 14.94 140 GLN A CA 1
ATOM 841 C C . GLN A 1 140 ? -3.618 -9.508 6.567 1.00 13.03 140 GLN A C 1
ATOM 842 O O . GLN A 1 140 ? -4.242 -10.449 7.040 1.00 12.08 140 GLN A O 1
ATOM 848 N N . CYS A 1 141 ? -4.071 -8.751 5.588 1.00 11.71 141 CYS A N 1
ATOM 849 C CA . CYS A 1 141 ? -5.353 -8.939 4.965 1.00 12.10 141 CYS A CA 1
ATOM 850 C C . CYS A 1 141 ? -5.408 -10.164 4.004 1.00 11.13 141 CYS A C 1
ATOM 851 O O . CYS A 1 141 ? -4.377 -10.675 3.581 1.00 9.92 141 CYS A O 1
ATOM 854 N N . PRO A 1 142 ? -6.611 -10.711 3.748 1.00 10.83 142 PRO A N 1
ATOM 855 C CA . PRO A 1 142 ? -6.671 -11.957 3.022 1.00 10.87 142 PRO A CA 1
ATOM 856 C C . PRO A 1 142 ? -6.189 -11.800 1.599 1.00 11.01 142 PRO A C 1
ATOM 857 O O . PRO A 1 142 ? -6.394 -10.761 0.996 1.00 11.35 142 PRO A O 1
ATOM 861 N N . THR A 1 143 ? -5.579 -12.839 1.068 1.00 10.76 143 THR A N 1
ATOM 862 C CA . THR A 1 143 ? -5.090 -12.795 -0.286 1.00 11.23 143 THR A CA 1
ATOM 863 C C . THR A 1 143 ? -6.024 -13.642 -1.175 1.00 10.03 143 THR A C 1
ATOM 864 O O . THR A 1 143 ? -6.221 -14.854 -0.955 1.00 8.64 143 THR A O 1
ATOM 868 N N . ALA A 1 144 ? -6.552 -13.011 -2.210 1.00 9.27 144 ALA A N 1
ATOM 869 C CA . ALA A 1 144 ? -7.331 -13.711 -3.184 1.00 9.23 144 ALA A CA 1
ATOM 870 C C . ALA A 1 144 ? -6.532 -14.917 -3.762 1.00 9.36 144 ALA A C 1
ATOM 871 O O . ALA A 1 144 ? -5.328 -14.800 -4.087 1.00 8.84 144 ALA A O 1
ATOM 873 N N . GLY A 1 145 ? -7.200 -16.056 -3.841 1.00 8.55 145 GLY A N 1
ATOM 874 C CA . GLY A 1 145 ? -6.581 -17.276 -4.226 1.00 9.81 145 GLY A CA 1
ATOM 875 C C . GLY A 1 145 ? -5.963 -18.131 -3.130 1.00 10.51 145 GLY A C 1
ATOM 876 O O . GLY A 1 145 ? -5.703 -19.278 -3.344 1.00 10.81 145 GLY A O 1
ATOM 877 N N . ASN A 1 146 ? -5.769 -17.612 -1.937 1.00 11.36 146 ASN A N 1
ATOM 878 C CA . ASN A 1 146 ? -5.336 -18.460 -0.835 1.00 11.74 146 ASN A CA 1
ATOM 879 C C . ASN A 1 146 ? -6.372 -19.532 -0.510 1.00 10.78 146 ASN A C 1
ATOM 880 O O . ASN A 1 146 ? -7.563 -19.253 -0.514 1.00 9.29 146 ASN A O 1
ATOM 885 N N . SER A 1 147 ? -5.900 -20.736 -0.209 1.00 9.57 147 SER A N 1
ATOM 886 C CA . SER A 1 147 ? -6.733 -21.828 0.292 1.00 9.93 147 SER A CA 1
ATOM 887 C C . SER A 1 147 ? -6.698 -21.756 1.831 1.00 9.46 147 SER A C 1
ATOM 888 O O . SER A 1 147 ? -5.661 -21.645 2.452 1.00 9.26 147 SER A O 1
ATOM 891 N N . CYS A 1 148 ? -7.869 -21.770 2.435 1.00 9.13 148 CYS A N 1
ATOM 892 C CA . CYS A 1 148 ? -7.991 -21.579 3.856 1.00 8.86 148 CYS A CA 1
ATOM 893 C C . CYS A 1 148 ? -8.849 -22.682 4.422 1.00 8.23 148 CYS A C 1
ATOM 894 O O . CYS A 1 148 ? -9.689 -23.238 3.727 1.00 8.19 148 CYS A O 1
ATOM 897 N N . LEU A 1 149 ? -8.677 -22.965 5.691 1.00 7.24 149 LEU A N 1
ATOM 898 C CA . LEU A 1 149 ? -9.475 -24.016 6.335 1.00 7.01 149 LEU A CA 1
ATOM 899 C C . LEU A 1 149 ? -10.534 -23.355 7.249 1.00 6.29 149 LEU A C 1
ATOM 900 O O . LEU A 1 149 ? -10.198 -22.439 8.043 1.00 5.85 149 LEU A O 1
ATOM 905 N N . VAL A 1 150 ? -11.751 -23.898 7.192 1.00 5.23 150 VAL A N 1
ATOM 906 C CA . VAL A 1 150 ? -12.827 -23.549 8.097 1.00 5.17 150 VAL A CA 1
ATOM 907 C C . VAL A 1 150 ? -13.356 -24.813 8.757 1.00 4.87 150 VAL A C 1
ATOM 908 O O . VAL A 1 150 ? -13.440 -25.861 8.133 1.00 4.44 150 VAL A O 1
ATOM 912 N N . SER A 1 151 ? -13.704 -24.697 10.029 1.00 4.51 151 SER A N 1
ATOM 913 C CA . SER A 1 151 ? -14.227 -25.811 10.804 1.00 4.49 151 SER A CA 1
ATOM 914 C C . SER A 1 151 ? -15.428 -25.405 11.651 1.00 4.45 151 SER A C 1
ATOM 915 O O . SER A 1 151 ? -15.578 -24.217 12.059 1.00 4.32 151 SER A O 1
ATOM 918 N N . GLY A 1 152 ? -16.288 -26.385 11.905 1.00 4.43 152 GLY A N 1
ATOM 919 C CA . GLY A 1 152 ? -17.424 -26.175 12.799 1.00 4.50 152 GLY A CA 1
ATOM 920 C C . GLY A 1 152 ? -18.337 -27.375 12.899 1.00 4.44 152 GLY A C 1
ATOM 921 O O . GLY A 1 152 ? -18.161 -28.367 12.176 1.00 4.47 152 GLY A O 1
ATOM 922 N N . TRP A 1 153 ? -19.347 -27.225 13.758 1.00 4.30 153 TRP A N 1
ATOM 923 C CA . TRP A 1 153 ? -20.394 -28.215 13.975 1.00 4.27 153 TRP A CA 1
ATOM 924 C C . TRP A 1 153 ? -21.759 -27.835 13.372 1.00 4.56 153 TRP A C 1
ATOM 925 O O . TRP A 1 153 ? -22.767 -28.406 13.738 1.00 4.34 153 TRP A O 1
ATOM 936 N N . GLY A 1 154 ? -21.792 -26.886 12.445 1.00 4.77 154 GLY A N 1
ATOM 937 C CA . GLY A 1 154 ? -23.041 -26.470 11.821 1.00 5.04 154 GLY A CA 1
ATOM 938 C C . GLY A 1 154 ? -23.568 -27.498 10.810 1.00 5.49 154 GLY A C 1
ATOM 939 O O . GLY A 1 154 ? -23.056 -28.610 10.685 1.00 5.32 154 GLY A O 1
ATOM 940 N N . LEU A 1 155 ? -24.620 -27.106 10.097 1.00 5.96 155 LEU A N 1
ATOM 941 C CA . LEU A 1 155 ? -25.368 -28.050 9.300 1.00 6.79 155 LEU A CA 1
ATOM 942 C C . LEU A 1 155 ? -24.519 -28.511 8.089 1.00 6.78 155 LEU A C 1
ATOM 943 O O . LEU A 1 155 ? -23.642 -27.764 7.571 1.00 5.92 155 LEU A O 1
ATOM 948 N N . LEU A 1 156 ? -24.771 -29.776 7.735 1.00 7.30 156 LEU A N 1
ATOM 949 C CA . LEU A 1 156 ? -24.133 -30.456 6.602 1.00 7.84 156 LEU A CA 1
ATOM 950 C C . LEU A 1 156 ? -24.941 -30.177 5.343 1.00 8.73 156 LEU A C 1
ATOM 951 O O . LEU A 1 156 ? -25.996 -29.520 5.414 1.00 7.77 156 LEU A O 1
ATOM 956 N N . ALA A 1 157 ? -24.449 -30.671 4.204 1.00 10.05 157 ALA A N 1
ATOM 957 C CA . ALA A 1 157 ? -25.129 -30.483 2.902 1.00 11.94 157 ALA A CA 1
ATOM 958 C C . ALA A 1 157 ? -26.563 -30.998 2.971 1.00 13.39 157 ALA A C 1
ATOM 959 O O . ALA A 1 157 ? -27.516 -30.336 2.545 1.00 14.05 157 ALA A O 1
ATOM 961 N N . ASN A 1 158 ? -26.727 -32.150 3.617 1.00 14.72 158 ASN A N 1
ATOM 962 C CA . ASN A 1 158 ? -28.048 -32.777 3.703 1.00 15.03 158 ASN A CA 1
ATOM 963 C C . ASN A 1 158 ? -28.955 -32.195 4.770 1.00 15.17 158 ASN A C 1
ATOM 964 O O . ASN A 1 158 ? -30.022 -32.732 5.007 1.00 14.53 158 ASN A O 1
ATOM 969 N N . GLY A 1 159 ? -28.545 -31.100 5.434 1.00 14.61 159 GLY A N 1
ATOM 970 C CA . GLY A 1 159 ? -29.352 -30.449 6.446 1.00 13.54 159 GLY A CA 1
ATOM 971 C C . GLY A 1 159 ? -29.321 -31.141 7.804 1.00 14.63 159 GLY A C 1
ATOM 972 O O . GLY A 1 159 ? -29.943 -30.659 8.705 1.00 13.94 159 GLY A O 1
ATOM 973 N N . ARG A 1 160 ? -28.550 -32.224 7.978 1.00 14.76 160 ARG A N 1
ATOM 974 C CA . ARG A 1 160 ? -28.438 -32.922 9.278 1.00 16.01 160 ARG A CA 1
ATOM 975 C C . ARG A 1 160 ? -27.273 -32.264 10.079 1.00 15.14 160 ARG A C 1
ATOM 976 O O . ARG A 1 160 ? -26.472 -31.524 9.490 1.00 12.97 160 ARG A O 1
ATOM 984 N N . MET A 1 161 ? -27.120 -32.584 11.369 1.00 14.41 161 MET A N 1
ATOM 985 C CA . MET A 1 161 ? -25.934 -32.110 12.175 1.00 13.48 161 MET A CA 1
ATOM 986 C C . MET A 1 161 ? -24.879 -33.188 12.229 1.00 11.35 161 MET A C 1
ATOM 987 O O . MET A 1 161 ? -25.225 -34.312 12.344 1.00 10.09 161 MET A O 1
ATOM 992 N N . PRO A 1 162 ? -23.571 -32.838 12.163 1.00 10.15 162 PRO A N 1
ATOM 993 C CA . PRO A 1 162 ? -22.493 -33.841 12.257 1.00 9.75 162 PRO A CA 1
ATOM 994 C C . PRO A 1 162 ? -22.305 -34.297 13.708 1.00 9.96 162 PRO A C 1
ATOM 995 O O . PRO A 1 162 ? -22.693 -33.560 14.638 1.00 8.63 162 PRO A O 1
ATOM 999 N N . THR A 1 163 ? -21.750 -35.489 13.895 1.00 9.67 163 THR A N 1
ATOM 1000 C CA . THR A 1 163 ? -21.398 -35.978 15.212 1.00 9.93 163 THR A CA 1
ATOM 1001 C C . THR A 1 163 ? -20.164 -35.313 15.794 1.00 8.78 163 THR A C 1
ATOM 1002 O O . THR A 1 163 ? -20.132 -34.985 17.005 1.00 8.05 163 THR A O 1
ATOM 1006 N N . VAL A 1 164 ? -19.177 -35.087 14.920 1.00 7.53 164 VAL A N 1
ATOM 1007 C CA . VAL A 1 164 ? -17.887 -34.522 15.279 1.00 6.95 164 VAL A CA 1
ATOM 1008 C C . VAL A 1 164 ? -17.567 -33.311 14.422 1.00 6.46 164 VAL A C 1
ATOM 1009 O O . VAL A 1 164 ? -18.182 -33.074 13.378 1.00 6.16 164 VAL A O 1
ATOM 1013 N N . LEU A 1 165 ? -16.590 -32.553 14.889 1.00 6.13 165 LEU A N 1
ATOM 1014 C CA . LEU A 1 165 ? -16.184 -31.323 14.266 1.00 6.20 165 LEU A CA 1
ATOM 1015 C C . LEU A 1 165 ? -15.785 -31.558 12.777 1.00 6.23 165 LEU A C 1
ATOM 1016 O O . LEU A 1 165 ? -15.094 -32.530 12.452 1.00 7.03 165 LEU A O 1
ATOM 1021 N N . GLN A 1 166 ? -16.276 -30.704 11.895 1.00 6.07 166 GLN A N 1
ATOM 1022 C CA . GLN A 1 166 ? -16.062 -30.809 10.444 1.00 6.26 166 GLN A CA 1
ATOM 1023 C C . GLN A 1 166 ? -15.072 -29.764 9.970 1.00 5.93 166 GLN A C 1
ATOM 1024 O O . GLN A 1 166 ? -14.974 -28.700 10.550 1.00 5.15 166 GLN A O 1
ATOM 1030 N N . CYS A 1 167 ? -14.308 -30.138 8.949 1.00 6.57 167 CYS A N 1
ATOM 1031 C CA . CYS A 1 167 ? -13.228 -29.317 8.346 1.00 7.29 167 CYS A CA 1
ATOM 1032 C C . CYS A 1 167 ? -13.465 -29.245 6.849 1.00 6.89 167 CYS A C 1
ATOM 1033 O O . CYS A 1 167 ? -13.888 -30.252 6.210 1.00 6.90 167 CYS A O 1
ATOM 1036 N N . VAL A 1 168 ? -13.233 -28.079 6.284 1.00 6.58 168 VAL A N 1
ATOM 1037 C CA . VAL A 1 168 ? -13.264 -27.917 4.834 1.00 6.82 168 VAL A CA 1
ATOM 1038 C C . VAL A 1 168 ? -12.323 -26.822 4.386 1.00 6.98 168 VAL A C 1
ATOM 1039 O O . VAL A 1 168 ? -12.034 -25.920 5.160 1.00 6.45 168 VAL A O 1
ATOM 1043 N N . ASN A 1 169 ? -11.853 -26.919 3.130 1.00 7.17 169 ASN A N 1
ATOM 1044 C CA . ASN A 1 169 ? -11.022 -25.887 2.556 1.00 7.68 169 ASN A CA 1
ATOM 1045 C C . ASN A 1 169 ? -11.771 -25.111 1.507 1.00 7.47 169 ASN A C 1
ATOM 1046 O O . ASN A 1 169 ? -12.536 -25.672 0.704 1.00 7.11 169 ASN A O 1
ATOM 1051 N N . VAL A 1 170 ? -11.598 -23.797 1.583 1.00 7.04 170 VAL A N 1
ATOM 1052 C CA . VAL A 1 170 ? -12.309 -22.880 0.743 1.00 6.87 170 VAL A CA 1
ATOM 1053 C C . VAL A 1 170 ? -11.251 -21.856 0.298 1.00 7.04 170 VAL A C 1
ATOM 1054 O O . VAL A 1 170 ? -10.276 -21.606 1.053 1.00 6.78 170 VAL A O 1
ATOM 1058 N N . SER A 1 171 ? -11.413 -21.318 -0.919 1.00 6.74 171 SER A N 1
ATOM 1059 C CA . SER A 1 171 ? -10.489 -20.307 -1.429 1.00 6.64 171 SER A CA 1
ATOM 1060 C C . SER A 1 171 ? -11.051 -18.900 -1.325 1.00 6.08 171 SER A C 1
ATOM 1061 O O . SER A 1 171 ? -12.159 -18.654 -1.638 1.00 5.29 171 SER A O 1
ATOM 1064 N N . VAL A 1 172 ? -10.201 -17.960 -0.927 1.00 6.27 172 VAL A N 1
ATOM 1065 C CA . VAL A 1 172 ? -10.544 -16.541 -0.842 1.00 6.24 172 VAL A CA 1
ATOM 1066 C C . VAL A 1 172 ? -10.756 -15.978 -2.255 1.00 6.39 172 VAL A C 1
ATOM 1067 O O . VAL A 1 172 ? -9.998 -16.274 -3.192 1.00 6.18 172 VAL A O 1
ATOM 1071 N N . VAL A 1 173 ? -11.830 -15.238 -2.406 1.00 6.54 173 VAL A N 1
ATOM 1072 C CA . VAL A 1 173 ? -12.122 -14.493 -3.622 1.00 6.80 173 VAL A CA 1
ATOM 1073 C C . VAL A 1 173 ? -11.842 -13.003 -3.433 1.00 6.79 173 VAL A C 1
ATOM 1074 O O . VAL A 1 173 ? -11.661 -12.498 -2.311 1.00 6.50 173 VAL A O 1
ATOM 1078 N N . SER A 1 174 ? -11.757 -12.309 -4.546 1.00 7.19 174 SER A N 1
ATOM 1079 C CA . SER A 1 174 ? -11.343 -10.922 -4.517 1.00 7.63 174 SER A CA 1
ATOM 1080 C C . SER A 1 174 ? -12.501 -10.064 -3.946 1.00 8.41 174 SER A C 1
ATOM 1081 O O . SER A 1 174 ? -13.683 -10.457 -3.983 1.00 6.71 174 SER A O 1
ATOM 1084 N N . GLU A 1 175 ? -12.133 -8.869 -3.475 1.00 10.56 175 GLU A N 1
ATOM 1085 C CA . GLU A 1 175 ? -13.121 -7.900 -2.979 1.00 11.99 175 GLU A CA 1
ATOM 1086 C C . GLU A 1 175 ? -14.135 -7.486 -4.081 1.00 10.25 175 GLU A C 1
ATOM 1087 O O . GLU A 1 175 ? -15.263 -7.188 -3.788 1.00 9.85 175 GLU A O 1
ATOM 1093 N N . GLU A 1 176 ? -13.710 -7.433 -5.338 1.00 9.35 176 GLU A N 1
ATOM 1094 C CA . GLU A 1 176 ? -14.616 -7.159 -6.495 1.00 8.69 176 GLU A CA 1
ATOM 1095 C C . GLU A 1 176 ? -15.661 -8.240 -6.621 1.00 7.85 176 GLU A C 1
ATOM 1096 O O . GLU A 1 176 ? -16.819 -7.932 -6.908 1.00 7.85 176 GLU A O 1
ATOM 1098 N N . VAL A 1 177 ? -15.290 -9.506 -6.429 1.00 7.10 177 VAL A N 1
ATOM 1099 C CA . VAL A 1 177 ? -16.308 -10.559 -6.423 1.00 6.96 177 VAL A CA 1
ATOM 1100 C C . VAL A 1 177 ? -17.236 -10.424 -5.227 1.00 7.06 177 VAL A C 1
ATOM 1101 O O . VAL A 1 177 ? -18.463 -10.454 -5.367 1.00 7.27 177 VAL A O 1
ATOM 1105 N N . CYS A 1 178 ? -16.660 -10.360 -4.037 1.00 7.37 178 CYS A N 1
ATOM 1106 C CA . CYS A 1 178 ? -17.416 -10.161 -2.792 1.00 7.44 178 CYS A CA 1
ATOM 1107 C C . CYS A 1 178 ? -18.415 -8.978 -2.862 1.00 7.76 178 CYS A C 1
ATOM 1108 O O . CYS A 1 178 ? -19.601 -9.110 -2.516 1.00 6.62 178 CYS A O 1
ATOM 1111 N N . SER A 1 179 ? -17.925 -7.833 -3.349 1.00 8.46 179 SER A N 1
ATOM 1112 C CA . SER A 1 179 ? -18.750 -6.670 -3.483 1.00 9.33 179 SER A CA 1
ATOM 1113 C C . SER A 1 179 ? -19.934 -6.853 -4.480 1.00 9.58 179 SER A C 1
ATOM 1114 O O . SER A 1 179 ? -21.074 -6.479 -4.176 1.00 8.53 179 SER A O 1
ATOM 1117 N N . LYS A 1 180 ? -19.666 -7.440 -5.652 1.00 10.04 180 LYS A N 1
ATOM 1118 C CA . LYS A 1 180 ? -20.711 -7.636 -6.632 1.00 11.08 180 LYS A CA 1
ATOM 1119 C C . LYS A 1 180 ? -21.799 -8.572 -6.073 1.00 12.09 180 LYS A C 1
ATOM 1120 O O . LYS A 1 180 ? -22.981 -8.246 -6.118 1.00 11.03 180 LYS A O 1
ATOM 1126 N N . LEU A 1 181 ? -21.361 -9.682 -5.492 1.00 11.72 181 LEU A N 1
ATOM 1127 C CA . LEU A 1 181 ? -22.260 -10.684 -5.029 1.00 11.87 181 LEU A CA 1
ATOM 1128 C C . LEU A 1 181 ? -23.049 -10.274 -3.813 1.00 10.85 181 LEU A C 1
ATOM 1129 O O . LEU A 1 181 ? -24.157 -10.750 -3.677 1.00 9.61 181 LEU A O 1
ATOM 1134 N N . TYR A 1 182 ? -22.525 -9.380 -2.979 1.00 9.83 182 TYR A N 1
ATOM 1135 C CA . TYR A 1 182 ? -23.253 -8.919 -1.775 1.00 10.61 182 TYR A CA 1
ATOM 1136 C C . TYR A 1 182 ? -23.686 -7.458 -1.698 1.00 12.49 182 TYR A C 1
ATOM 1137 O O . TYR A 1 182 ? -24.140 -6.982 -0.640 1.00 11.77 182 TYR A O 1
ATOM 1146 N N . ASP A 1 183 ? -23.504 -6.749 -2.807 1.00 14.92 183 ASP A N 1
ATOM 1147 C CA . ASP A 1 183 ? -23.970 -5.366 -2.957 1.00 15.85 183 ASP A CA 1
ATOM 1148 C C . ASP A 1 183 ? -25.457 -5.275 -2.528 1.00 15.37 183 ASP A C 1
ATOM 1149 O O . ASP A 1 183 ? -26.260 -6.064 -3.023 1.00 15.45 183 ASP A O 1
ATOM 1154 N N . PRO A 1 184 ? -25.856 -4.335 -1.663 1.00 15.20 184 PRO A N 1
ATOM 1155 C CA . PRO A 1 184 ? -25.033 -3.170 -1.152 1.00 15.72 184 PRO A CA 1
ATOM 1156 C C . PRO A 1 184 ? -24.475 -3.412 0.254 1.00 16.27 184 PRO A C 1
ATOM 1157 O O . PRO A 1 184 ? -24.025 -2.476 0.897 1.00 18.25 184 PRO A O 1
ATOM 1161 N N . LEU A 1 185 ? -24.521 -4.665 0.696 1.00 16.10 185 LEU A N 1
ATOM 1162 C CA . LEU A 1 185 ? -24.199 -5.099 2.027 1.00 18.12 185 LEU A CA 1
ATOM 1163 C C . LEU A 1 185 ? -22.654 -5.236 2.241 1.00 16.57 185 LEU A C 1
ATOM 1164 O O . LEU A 1 185 ? -22.185 -5.291 3.385 1.00 16.01 185 LEU A O 1
ATOM 1169 N N . TYR A 1 186 ? -21.866 -5.310 1.162 1.00 14.21 186 TYR A N 1
ATOM 1170 C CA . TYR A 1 186 ? -20.427 -5.489 1.313 1.00 12.26 186 TYR A CA 1
ATOM 1171 C C . TYR A 1 186 ? -19.756 -4.273 2.005 1.00 10.86 186 TYR A C 1
ATOM 1172 O O . TYR A 1 186 ? -20.069 -3.140 1.774 1.00 9.41 186 TYR A O 1
ATOM 1181 N N . HIS A 1 187 ? -18.830 -4.578 2.885 1.00 9.18 187 HIS A N 1
ATOM 1182 C CA . HIS A 1 187 ? -18.179 -3.619 3.731 1.00 8.62 187 HIS A CA 1
ATOM 1183 C C . HIS A 1 187 ? -16.738 -4.169 3.982 1.00 7.88 187 HIS A C 1
ATOM 1184 O O . HIS A 1 187 ? -16.556 -5.410 3.977 1.00 7.70 187 HIS A O 1
ATOM 1191 N N . PRO A 1 188 ? -15.719 -3.281 4.077 1.00 7.48 188 PRO A N 1
ATOM 1192 C CA . PRO A 1 188 ? -14.324 -3.738 4.275 1.00 7.46 188 PRO A CA 1
ATOM 1193 C C . PRO A 1 188 ? -14.037 -4.647 5.508 1.00 6.90 188 PRO A C 1
ATOM 1194 O O . PRO A 1 188 ? -13.045 -5.382 5.505 1.00 6.73 188 PRO A O 1
ATOM 1198 N N . SER A 1 189 ? -14.922 -4.636 6.507 1.00 6.38 189 SER A N 1
ATOM 1199 C CA . SER A 1 189 ? -14.872 -5.565 7.619 1.00 6.11 189 SER A CA 1
ATOM 1200 C C . SER A 1 189 ? -15.243 -7.012 7.237 1.00 6.05 189 SER A C 1
ATOM 1201 O O . SER A 1 189 ? -15.296 -7.858 8.124 1.00 5.97 189 SER A O 1
ATOM 1204 N N . MET A 1 190 ? -15.563 -7.264 5.955 1.00 5.79 190 MET A N 1
ATOM 1205 C CA . MET A 1 190 ? -15.955 -8.581 5.454 1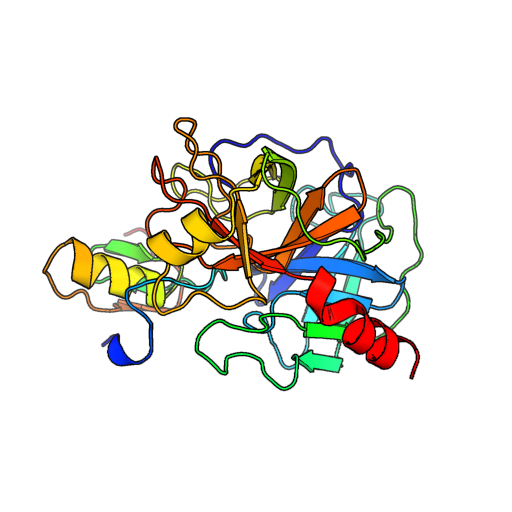.00 5.53 190 MET A CA 1
ATOM 1206 C C . MET A 1 190 ? -14.999 -8.988 4.359 1.00 5.31 190 MET A C 1
ATOM 1207 O O . MET A 1 190 ? -14.376 -8.166 3.732 1.00 4.91 190 MET A O 1
ATOM 1212 N N . PHE A 1 191 ? -14.924 -10.292 4.138 1.00 5.40 191 PHE A N 1
ATOM 1213 C CA . PHE A 1 191 ? -14.356 -10.881 2.934 1.00 5.25 191 PHE A CA 1
ATOM 1214 C C . PHE A 1 191 ? -15.051 -12.187 2.633 1.00 5.47 191 PHE A C 1
ATOM 1215 O O . PHE A 1 191 ? -15.720 -12.842 3.507 1.00 5.23 191 PHE A O 1
ATOM 1223 N N . CYS A 1 192 ? -14.910 -12.559 1.361 1.00 5.86 192 CYS A N 1
ATOM 1224 C CA . CYS A 1 192 ? -15.597 -13.723 0.811 1.00 6.07 192 CYS A CA 1
ATOM 1225 C C . CYS A 1 192 ? -14.622 -14.874 0.585 1.00 5.81 192 CYS A C 1
ATOM 1226 O O . CYS A 1 192 ? -13.540 -14.697 0.080 1.00 5.43 192 CYS A O 1
ATOM 1229 N N . ALA A 1 193 ? -15.054 -16.071 0.926 1.00 5.63 193 ALA A N 1
ATOM 1230 C CA . ALA A 1 193 ? -14.349 -17.267 0.561 1.00 5.76 193 ALA A CA 1
ATOM 1231 C C . ALA A 1 193 ? -15.330 -18.373 0.120 1.00 5.87 193 ALA A C 1
ATOM 1232 O O . ALA A 1 193 ? -16.439 -18.526 0.675 1.00 5.35 193 ALA A O 1
ATOM 1234 N N . GLY A 1 194 ? -14.877 -19.134 -0.876 1.00 6.13 194 GLY A N 1
ATOM 1235 C CA . GLY A 1 194 ? -15.569 -20.320 -1.335 1.00 6.56 194 GLY A CA 1
ATOM 1236 C C . GLY A 1 194 ? -16.236 -19.985 -2.637 1.00 6.80 194 GLY A C 1
ATOM 1237 O O . GLY A 1 194 ? -15.673 -19.239 -3.464 1.00 7.09 194 GLY A O 1
ATOM 1238 N N . GLY A 1 195 ? -17.463 -20.451 -2.815 1.00 7.16 195 GLY A N 1
ATOM 1239 C CA . GLY A 1 195 ? -18.186 -20.138 -4.054 1.00 7.68 195 GLY A CA 1
ATOM 1240 C C . GLY A 1 195 ? -17.776 -21.052 -5.199 1.00 8.00 195 GLY A C 1
ATOM 1241 O O . GLY A 1 195 ? -18.252 -20.860 -6.308 1.00 9.07 195 GLY A O 1
ATOM 1242 N N . GLY A 1 196 ? -16.988 -22.086 -4.925 1.00 8.11 196 GLY A N 1
ATOM 1243 C CA . GLY A 1 196 ? -16.552 -22.992 -5.967 1.00 9.28 196 GLY A CA 1
ATOM 1244 C C . GLY A 1 196 ? -17.690 -23.846 -6.502 1.00 9.56 196 GLY A C 1
ATOM 1245 O O . GLY A 1 196 ? -18.751 -23.946 -5.909 1.00 9.39 196 GLY A O 1
ATOM 1246 N N . HIS A 1 197 ? -17.476 -24.433 -7.664 1.00 9.98 197 HIS A N 1
ATOM 1247 C CA . HIS A 1 197 ? -18.332 -25.511 -8.145 1.00 10.85 197 HIS A CA 1
ATOM 1248 C C . HIS A 1 197 ? -18.450 -26.722 -7.234 1.00 11.02 197 HIS A C 1
ATOM 1249 O O . HIS A 1 197 ? -19.464 -27.408 -7.275 1.00 11.73 197 HIS A O 1
ATOM 1256 N N . ASP A 1 198 ? -17.413 -27.016 -6.444 1.00 11.06 198 ASP A N 1
ATOM 1257 C CA . ASP A 1 198 ? -17.435 -28.095 -5.430 1.00 11.45 198 ASP A CA 1
ATOM 1258 C C . ASP A 1 198 ? -18.390 -27.857 -4.246 1.00 10.12 198 ASP A C 1
ATOM 1259 O O . ASP A 1 198 ? -18.492 -28.704 -3.410 1.00 8.88 198 ASP A O 1
ATOM 1264 N N . GLN A 1 199 ? -19.022 -26.681 -4.148 1.00 9.40 199 GLN A N 1
ATOM 1265 C CA . GLN A 1 199 ? -20.035 -26.374 -3.136 1.00 9.22 199 GLN A CA 1
ATOM 1266 C C . GLN A 1 199 ? -19.532 -26.443 -1.684 1.00 9.03 199 GLN A C 1
ATOM 1267 O O . GLN A 1 199 ? -20.311 -26.693 -0.761 1.00 9.62 199 GLN A O 1
ATOM 1273 N N . LYS A 1 200 ? -18.241 -26.228 -1.489 1.00 7.72 200 LYS A N 1
ATOM 1274 C CA . LYS A 1 200 ? -17.659 -26.193 -0.181 1.00 7.66 200 LYS A CA 1
ATOM 1275 C C . LYS A 1 200 ? -17.956 -24.852 0.465 1.00 7.30 200 LYS A C 1
ATOM 1276 O O . LYS A 1 200 ? -17.704 -23.790 -0.153 1.00 6.74 200 LYS A O 1
ATOM 1282 N N . ASP A 1 201 ? -18.488 -24.894 1.700 1.00 6.96 201 ASP A N 1
ATOM 1283 C CA . ASP A 1 201 ? -18.929 -23.663 2.425 1.00 6.50 201 ASP A CA 1
ATOM 1284 C C . ASP A 1 201 ? -18.988 -23.966 3.904 1.00 6.75 201 ASP A C 1
ATOM 1285 O O . ASP A 1 201 ? -18.940 -25.141 4.310 1.00 6.94 201 ASP A O 1
ATOM 1290 N N . SER A 1 202 ? -19.085 -22.912 4.721 1.00 6.39 202 SER A N 1
ATOM 1291 C CA . SER A 1 202 ? -19.641 -23.039 6.038 1.00 6.56 202 SER A CA 1
ATOM 1292 C C . SER A 1 202 ? -21.188 -22.867 5.919 1.00 6.76 202 SER A C 1
ATOM 1293 O O . SER A 1 202 ? -21.730 -22.687 4.824 1.00 6.00 202 SER A O 1
ATOM 1296 N N . CYS A 1 203 ? -21.884 -23.032 7.052 1.00 6.86 203 CYS A N 1
ATOM 1297 C CA . CYS A 1 203 ? -23.311 -23.027 7.070 1.00 7.25 203 CYS A CA 1
ATOM 1298 C C . CYS A 1 203 ? -23.804 -22.603 8.458 1.00 6.76 203 CYS A C 1
ATOM 1299 O O . CYS A 1 203 ? -23.044 -22.219 9.321 1.00 6.30 203 CYS A O 1
ATOM 1302 N N . ASN A 1 204 ? -25.105 -22.613 8.613 1.00 6.43 204 ASN A N 1
ATOM 1303 C CA . ASN A 1 204 ? -25.715 -22.247 9.863 1.00 6.43 204 ASN A CA 1
ATOM 1304 C C . ASN A 1 204 ? -25.249 -23.143 10.979 1.00 5.87 204 ASN A C 1
ATOM 1305 O O . ASN A 1 204 ? -25.103 -24.348 10.766 1.00 6.51 204 ASN A O 1
ATOM 1310 N N . GLY A 1 205 ? -24.999 -22.560 12.139 1.00 5.04 205 GLY A N 1
ATOM 1311 C CA . GLY A 1 205 ? -24.272 -23.227 13.235 1.00 4.68 205 GLY A CA 1
ATOM 1312 C C . GLY A 1 205 ? -22.749 -23.093 13.232 1.00 4.32 205 GLY A C 1
ATOM 1313 O O . GLY A 1 205 ? -22.118 -23.354 14.247 1.00 4.50 205 GLY A O 1
ATOM 1314 N N . ASP A 1 206 ? -22.181 -22.642 12.114 1.00 3.97 206 ASP A N 1
ATOM 1315 C CA . ASP A 1 206 ? -20.761 -22.423 11.954 1.00 3.80 206 ASP A CA 1
ATOM 1316 C C . ASP A 1 206 ? -20.365 -20.975 12.337 1.00 3.67 206 ASP A C 1
ATOM 1317 O O . ASP A 1 206 ? -19.208 -20.772 12.598 1.00 3.50 206 ASP A O 1
ATOM 1322 N N . SER A 1 207 ? -21.343 -20.072 12.520 1.00 3.46 207 SER A N 1
ATOM 1323 C CA . SER A 1 207 ? -21.070 -18.704 12.924 1.00 3.45 207 SER A CA 1
ATOM 1324 C C . SER A 1 207 ? -20.117 -18.636 14.087 1.00 3.35 207 SER A C 1
ATOM 1325 O O . SER A 1 207 ? -20.218 -19.378 15.064 1.00 3.24 207 SER A O 1
ATOM 1328 N N . GLY A 1 208 ? -19.163 -17.752 13.946 1.00 3.36 208 GLY A N 1
ATOM 1329 C CA . GLY A 1 208 ? -18.181 -17.512 14.957 1.00 3.40 208 GLY A CA 1
ATOM 1330 C C . GLY A 1 208 ? -16.942 -18.361 14.917 1.00 3.35 208 GLY A C 1
ATOM 1331 O O . GLY A 1 208 ? -16.025 -18.041 15.620 1.00 3.37 208 GLY A O 1
ATOM 1332 N N . GLY A 1 209 ? -16.945 -19.450 14.156 1.00 3.30 209 GLY A N 1
ATOM 1333 C CA . GLY A 1 209 ? -15.803 -20.325 14.070 1.00 3.39 209 GLY A CA 1
ATOM 1334 C C . GLY A 1 209 ? -14.744 -19.808 13.105 1.00 3.43 209 GLY A C 1
ATOM 1335 O O . GLY A 1 209 ? -14.955 -18.777 12.437 1.00 3.29 209 GLY A O 1
ATOM 1336 N N . PRO A 1 210 ? -13.626 -20.524 13.013 1.00 3.52 210 PRO A N 1
ATOM 1337 C CA . PRO A 1 210 ? -12.414 -19.974 12.399 1.00 3.70 210 PRO A CA 1
ATOM 1338 C C . PRO A 1 210 ? -12.338 -20.242 10.931 1.00 4.17 210 PRO A C 1
ATOM 1339 O O . PRO A 1 210 ? -12.792 -21.320 10.455 1.00 4.36 210 PRO A O 1
ATOM 1343 N N . LEU A 1 211 ? -11.737 -19.287 10.219 1.00 4.68 211 LEU A N 1
ATOM 1344 C CA . LEU A 1 211 ? -11.172 -19.478 8.902 1.00 5.16 211 LEU A CA 1
ATOM 1345 C C . LEU A 1 211 ? -9.657 -19.199 9.051 1.00 5.51 211 LEU A C 1
ATOM 1346 O O . LEU A 1 211 ? -9.272 -18.139 9.481 1.00 5.16 211 LEU A O 1
ATOM 1351 N N . ILE A 1 212 ? -8.855 -20.220 8.766 1.00 6.22 212 ILE A N 1
ATOM 1352 C CA . ILE A 1 212 ? -7.402 -20.266 8.973 1.00 7.25 212 ILE A CA 1
ATOM 1353 C C . ILE A 1 212 ? -6.727 -20.226 7.590 1.00 7.55 212 ILE A C 1
ATOM 1354 O O . ILE A 1 212 ? -7.011 -21.087 6.773 1.00 6.57 212 ILE A O 1
ATOM 1359 N N . CYS A 1 213 ? -5.862 -19.232 7.369 1.00 8.16 213 CYS A N 1
ATOM 1360 C CA . CYS A 1 213 ? -5.057 -19.145 6.202 1.00 8.89 213 CYS A CA 1
ATOM 1361 C C . CYS A 1 213 ? -3.604 -19.191 6.654 1.00 9.16 213 CYS A C 1
ATOM 1362 O O . CYS A 1 213 ? -3.148 -18.426 7.538 1.00 7.93 213 CYS A O 1
ATOM 1365 N N . ASN A 1 214 ? -2.888 -20.168 6.128 1.00 10.58 214 ASN A N 1
ATOM 1366 C CA . ASN A 1 214 ? -1.480 -20.391 6.475 1.00 10.82 214 ASN A CA 1
ATOM 1367 C C . ASN A 1 214 ? -1.188 -20.348 7.945 1.00 9.43 214 ASN A C 1
ATOM 1368 O O . ASN A 1 214 ? -0.287 -19.659 8.381 1.00 8.51 214 ASN A O 1
ATOM 1373 N N . GLY A 1 215 ? -2.002 -21.052 8.734 1.00 8.26 215 GLY A N 1
ATOM 1374 C CA . GLY A 1 215 ? -1.806 -21.139 10.154 1.00 7.63 215 GLY A CA 1
ATOM 1375 C C . GLY A 1 215 ? -2.238 -19.975 11.074 1.00 6.91 215 GLY A C 1
ATOM 1376 O O . GLY A 1 215 ? -2.147 -20.112 12.268 1.00 6.26 215 GLY A O 1
ATOM 1377 N N . TYR A 1 216 ? -2.668 -18.835 10.517 1.00 6.39 216 TYR A N 1
ATOM 1378 C CA . TYR A 1 216 ? -3.195 -17.717 11.301 1.00 5.89 216 TYR A CA 1
ATOM 1379 C C . TYR A 1 216 ? -4.675 -17.642 11.141 1.00 5.43 216 TYR A C 1
ATOM 1380 O O . TYR A 1 216 ? -5.195 -18.000 10.101 1.00 5.18 216 TYR A O 1
ATOM 1389 N N . LEU A 1 217 ? -5.348 -17.148 12.183 1.00 4.97 217 LEU A N 1
ATOM 1390 C CA . LEU A 1 217 ? -6.754 -16.912 12.155 1.00 4.73 217 LEU A CA 1
ATOM 1391 C C . LEU A 1 217 ? -7.042 -15.665 11.314 1.00 4.55 217 LEU A C 1
ATOM 1392 O O . LEU A 1 217 ? -6.727 -14.506 11.706 1.00 4.43 217 LEU A O 1
ATOM 1397 N N . GLN A 1 218 ? -7.623 -15.929 10.147 1.00 4.29 218 GLN A N 1
ATOM 1398 C CA . GLN A 1 218 ? -7.921 -14.875 9.141 1.00 4.31 218 GLN A CA 1
ATOM 1399 C C . GLN A 1 218 ? -9.333 -14.298 9.238 1.00 3.84 218 GLN A C 1
ATOM 1400 O O . GLN A 1 218 ? -9.571 -13.099 9.036 1.00 3.81 218 GLN A O 1
ATOM 1406 N N . GLY A 1 219 ? -10.271 -15.127 9.615 1.00 3.60 219 GLY A N 1
ATOM 1407 C CA . GLY A 1 219 ? -11.660 -14.764 9.572 1.00 3.35 219 GLY A CA 1
ATOM 1408 C C . GLY A 1 219 ? -12.489 -15.502 10.614 1.00 3.15 219 GLY A C 1
ATOM 1409 O O . GLY A 1 219 ? -12.048 -16.444 11.255 1.00 3.13 219 GLY A O 1
ATOM 1410 N N . LEU A 1 220 ? -13.717 -15.086 10.732 1.00 2.97 220 LEU A N 1
ATOM 1411 C CA . LEU A 1 220 ? -14.716 -15.822 11.501 1.00 2.94 220 LEU A CA 1
ATOM 1412 C C . LEU A 1 220 ? -15.901 -16.044 10.572 1.00 2.88 220 LEU A C 1
ATOM 1413 O O . LEU A 1 220 ? -16.260 -15.149 9.765 1.00 2.73 220 LEU A O 1
ATOM 1418 N N . VAL A 1 221 ? -16.567 -17.178 10.713 1.00 2.89 221 VAL A N 1
ATOM 1419 C CA . VAL A 1 221 ? -17.755 -17.382 9.907 1.00 2.99 221 VAL A CA 1
ATOM 1420 C C . VAL A 1 221 ? -18.780 -16.317 10.331 1.00 3.08 221 VAL A C 1
ATOM 1421 O O . VAL A 1 221 ? -19.092 -16.249 11.506 1.00 3.20 221 VAL A O 1
ATOM 1425 N N . SER A 1 222 ? -19.375 -15.599 9.389 1.00 3.12 222 SER A N 1
ATOM 1426 C CA . SER A 1 222 ? -20.304 -14.542 9.678 1.00 3.24 222 SER A CA 1
ATOM 1427 C C . SER A 1 222 ? -21.682 -14.745 9.053 1.00 3.52 222 SER A C 1
ATOM 1428 O O . SER A 1 222 ? -22.641 -14.903 9.758 1.00 3.41 222 SER A O 1
ATOM 1431 N N . PHE A 1 223 ? -21.778 -14.711 7.718 1.00 3.79 223 PHE A N 1
ATOM 1432 C CA . PHE A 1 223 ? -23.105 -14.821 7.066 1.00 4.03 223 PHE A CA 1
ATOM 1433 C C . PHE A 1 223 ? -22.994 -15.388 5.680 1.00 4.30 223 PHE A C 1
ATOM 1434 O O . PHE A 1 223 ? -21.916 -15.506 5.165 1.00 4.55 223 PHE A O 1
ATOM 1442 N N . GLY A 1 224 ? -24.125 -15.713 5.075 1.00 5.00 224 GLY A N 1
ATOM 1443 C CA . GLY A 1 224 ? -24.166 -16.127 3.668 1.00 5.54 224 GLY A CA 1
ATOM 1444 C C . GLY A 1 224 ? -25.585 -16.132 3.141 1.00 6.30 224 GLY A C 1
ATOM 1445 O O . GLY A 1 224 ? -26.430 -15.437 3.678 1.00 6.49 224 GLY A O 1
ATOM 1446 N N . LYS A 1 225 ? -25.847 -16.892 2.091 1.00 7.41 225 LYS A N 1
ATOM 1447 C CA . LYS A 1 225 ? -27.197 -16.944 1.497 1.00 8.37 225 LYS A CA 1
ATOM 1448 C C . LYS A 1 225 ? -27.803 -18.332 1.774 1.00 9.50 225 LYS A C 1
ATOM 1449 O O . LYS A 1 225 ? -27.144 -19.242 2.302 1.00 9.48 225 LYS A O 1
ATOM 1455 N N . ALA A 1 226 ? -29.082 -18.468 1.467 1.00 10.01 226 ALA A N 1
ATOM 1456 C CA . ALA A 1 226 ? -29.813 -19.708 1.650 1.00 11.45 226 ALA A CA 1
ATOM 1457 C C . ALA A 1 226 ? -30.196 -20.357 0.272 1.00 11.44 226 ALA A C 1
ATOM 1458 O O . ALA A 1 226 ? -30.762 -19.690 -0.553 1.00 12.07 226 ALA A O 1
ATOM 1460 N N . PRO A 1 227 ? -29.831 -21.612 -0.022 1.00 12.06 227 PRO A N 1
ATOM 1461 C CA . PRO A 1 227 ? -29.039 -22.467 0.850 1.00 11.40 227 PRO A CA 1
ATOM 1462 C C . PRO A 1 227 ? -27.569 -22.123 0.888 1.00 10.19 227 PRO A C 1
ATOM 1463 O O . PRO A 1 227 ? -27.071 -21.324 0.081 1.00 9.54 227 PRO A O 1
ATOM 1467 N N . CYS A 1 228 ? -26.882 -22.744 1.837 1.00 9.35 228 CYS A N 1
ATOM 1468 C CA . CYS A 1 228 ? -25.437 -22.727 1.879 1.00 9.31 228 CYS A CA 1
ATOM 1469 C C . CYS A 1 228 ? -24.865 -23.535 0.711 1.00 9.11 228 CYS A C 1
ATOM 1470 O O . CYS A 1 228 ? -25.561 -24.316 0.135 1.00 8.65 228 CYS A O 1
ATOM 1473 N N . GLY A 1 229 ? -23.582 -23.366 0.425 1.00 9.09 229 GLY A N 1
ATOM 1474 C CA . GLY A 1 229 ? -22.884 -24.117 -0.659 1.00 9.47 229 GLY A CA 1
ATOM 1475 C C . GLY A 1 229 ? -23.539 -24.030 -2.067 1.00 9.71 229 GLY A C 1
ATOM 1476 O O . GLY A 1 229 ? -23.535 -24.991 -2.824 1.00 9.46 229 GLY A O 1
ATOM 1477 N N . GLN A 1 230 ? -24.081 -22.865 -2.385 1.00 9.95 230 GLN A N 1
ATOM 1478 C CA . GLN A 1 230 ? -24.514 -22.542 -3.742 1.00 10.69 230 GLN A CA 1
ATOM 1479 C C . GLN A 1 230 ? -23.314 -22.377 -4.674 1.00 10.26 230 GLN A C 1
ATOM 1480 O O . GLN A 1 230 ? -22.366 -21.651 -4.343 1.00 9.68 230 GLN A O 1
ATOM 1486 N N . VAL A 1 231 ? -23.377 -23.030 -5.845 1.00 9.75 231 VAL A N 1
ATOM 1487 C CA . VAL A 1 231 ? -22.328 -22.875 -6.874 1.00 9.37 231 VAL A CA 1
ATOM 1488 C C . VAL A 1 231 ? -22.176 -21.414 -7.222 1.00 8.88 231 VAL A C 1
ATOM 1489 O O . VAL A 1 231 ? -23.152 -20.723 -7.397 1.00 8.45 231 VAL A O 1
ATOM 1493 N N . GLY A 1 232 ? -20.957 -20.883 -7.188 1.00 8.97 232 GLY A N 1
ATOM 1494 C CA . GLY A 1 232 ? -20.771 -19.466 -7.531 1.00 8.62 232 GLY A CA 1
ATOM 1495 C C . GLY A 1 232 ? -20.981 -18.471 -6.409 1.00 8.58 232 GLY A C 1
ATOM 1496 O O . GLY A 1 232 ? -20.704 -17.293 -6.609 1.00 8.82 232 GLY A O 1
ATOM 1497 N N . VAL A 1 233 ? -21.444 -18.893 -5.210 1.00 8.16 233 VAL A N 1
ATOM 1498 C CA . VAL A 1 233 ? -21.780 -17.918 -4.157 1.00 7.35 233 VAL A CA 1
ATOM 1499 C C . VAL A 1 233 ? -20.853 -18.185 -2.960 1.00 6.88 233 VAL A C 1
ATOM 1500 O O . VAL A 1 233 ? -21.026 -19.201 -2.301 1.00 6.71 233 VAL A O 1
ATOM 1504 N N . PRO A 1 234 ? -19.842 -17.315 -2.693 1.00 6.31 234 PRO A N 1
ATOM 1505 C CA . PRO A 1 234 ? -19.009 -17.550 -1.509 1.00 6.20 234 PRO A CA 1
ATOM 1506 C C . PRO A 1 234 ? -19.713 -17.183 -0.211 1.00 5.83 234 PRO A C 1
ATOM 1507 O O . PRO A 1 234 ? -20.646 -16.354 -0.211 1.00 5.69 234 PRO A O 1
ATOM 1511 N N . GLY A 1 235 ? -19.223 -17.770 0.892 1.00 5.60 235 GLY A N 1
ATOM 1512 C CA . GLY A 1 235 ? -19.609 -17.349 2.226 1.00 5.26 235 GLY A CA 1
ATOM 1513 C C . GLY A 1 235 ? -18.892 -16.085 2.645 1.00 5.09 235 GLY A C 1
ATOM 1514 O O . GLY A 1 235 ? -17.879 -15.705 2.029 1.00 5.34 235 GLY A O 1
ATOM 1515 N N . VAL A 1 236 ? -19.418 -15.413 3.677 1.00 4.67 236 VAL A N 1
ATOM 1516 C CA . VAL A 1 236 ? -18.841 -14.174 4.148 1.00 4.52 236 VAL A CA 1
ATOM 1517 C C . VAL A 1 236 ? -18.281 -14.327 5.534 1.00 4.28 236 VAL A C 1
ATOM 1518 O O . VAL A 1 236 ? -18.918 -14.920 6.393 1.00 4.20 236 VAL A O 1
ATOM 1522 N N . TYR A 1 237 ? -17.099 -13.753 5.721 1.00 4.26 237 TYR A N 1
ATOM 1523 C CA . TYR A 1 237 ? -16.269 -13.927 6.924 1.00 4.41 237 TYR A CA 1
ATOM 1524 C C . TYR A 1 237 ? -15.876 -12.570 7.510 1.00 4.42 237 TYR A C 1
ATOM 1525 O O . TYR A 1 237 ? -15.708 -11.613 6.789 1.00 4.66 237 TYR A O 1
ATOM 1534 N N . THR A 1 238 ? -15.758 -12.494 8.815 1.00 4.37 238 THR A N 1
ATOM 1535 C CA . THR A 1 238 ? -15.333 -11.284 9.445 1.00 4.46 238 THR A CA 1
ATOM 1536 C C . THR A 1 238 ? -13.877 -11.063 9.130 1.00 4.68 238 THR A C 1
ATOM 1537 O O . THR A 1 238 ? -13.102 -11.973 9.350 1.00 4.77 238 THR A O 1
ATOM 1541 N N . ASN A 1 239 ? -13.537 -9.885 8.611 1.00 4.98 239 ASN A N 1
ATOM 1542 C CA . ASN A 1 239 ? -12.197 -9.590 8.118 1.00 5.24 239 ASN A CA 1
ATOM 1543 C C . ASN A 1 239 ? -11.338 -9.108 9.272 1.00 5.16 239 ASN A C 1
ATOM 1544 O O . ASN A 1 239 ? -11.214 -7.897 9.498 1.00 4.97 239 ASN A O 1
ATOM 1549 N N . LEU A 1 240 ? -10.773 -10.059 10.026 1.00 5.23 240 LEU A N 1
ATOM 1550 C CA . LEU A 1 240 ? -10.051 -9.728 11.293 1.00 5.46 240 LEU A CA 1
ATOM 1551 C C . LEU A 1 240 ? -8.829 -8.820 11.174 1.00 6.21 240 LEU A C 1
ATOM 1552 O O . LEU A 1 240 ? -8.533 -8.078 12.126 1.00 6.10 240 LEU A O 1
ATOM 1557 N N . CYS A 1 241 ? -8.188 -8.783 9.997 1.00 7.09 241 CYS A N 1
ATOM 1558 C CA . CYS A 1 241 ? -7.073 -7.868 9.765 1.00 7.92 241 CYS A CA 1
ATOM 1559 C C . CYS A 1 241 ? -7.471 -6.399 9.952 1.00 7.92 241 CYS A C 1
ATOM 1560 O O . CYS A 1 241 ? -6.616 -5.600 10.156 1.00 8.76 241 CYS A O 1
ATOM 1563 N N . LYS A 1 242 ? -8.739 -6.040 9.897 1.00 7.80 242 LYS A N 1
ATOM 1564 C CA . LYS A 1 242 ? -9.160 -4.674 10.116 1.00 7.71 242 LYS A CA 1
ATOM 1565 C C . LYS A 1 242 ? -9.351 -4.366 11.577 1.00 7.83 242 LYS A C 1
ATOM 1566 O O . LYS A 1 242 ? -9.66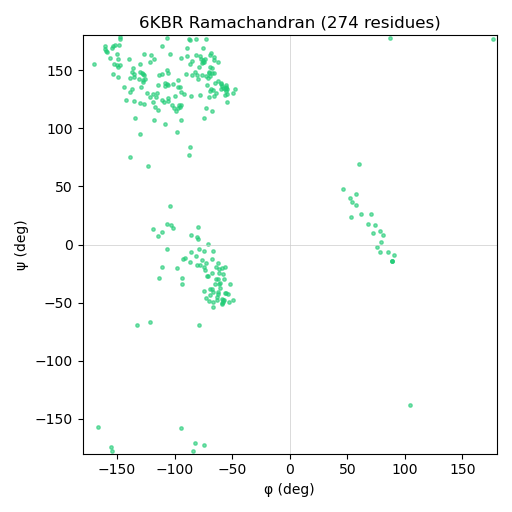4 -3.193 11.925 1.00 8.09 242 LYS A O 1
ATOM 1572 N N . PHE A 1 243 ? -9.244 -5.370 12.448 1.00 7.40 243 PHE A N 1
ATOM 1573 C CA . PHE A 1 243 ? -9.556 -5.208 13.873 1.00 7.69 243 PHE A CA 1
ATOM 1574 C C . PHE A 1 243 ? -8.403 -5.461 14.819 1.00 8.28 243 PHE A C 1
ATOM 1575 O O . PHE A 1 243 ? -8.641 -5.538 16.019 1.00 7.47 243 PHE A O 1
ATOM 1583 N N . THR A 1 244 ? -7.169 -5.528 14.298 1.00 8.47 244 THR A N 1
ATOM 1584 C CA . THR A 1 244 ? -5.994 -5.803 15.115 1.00 9.04 244 THR A CA 1
ATOM 1585 C C . THR A 1 244 ? -5.875 -4.860 16.318 1.00 9.58 244 THR A C 1
ATOM 1586 O O . THR A 1 244 ? -5.696 -5.290 17.406 1.00 8.79 244 THR A O 1
ATOM 1590 N N . GLU A 1 245 ? -5.986 -3.559 16.089 1.00 10.87 245 GLU A N 1
ATOM 1591 C CA . GLU A 1 245 ? -5.912 -2.509 17.146 1.00 12.63 245 GLU A CA 1
ATOM 1592 C C . GLU A 1 245 ? -6.979 -2.678 18.219 1.00 10.64 245 GLU A C 1
ATOM 1593 O O . GLU A 1 245 ? -6.700 -2.630 19.429 1.00 9.62 245 GLU A O 1
ATOM 1599 N N . TRP A 1 246 ? -8.206 -2.905 17.769 1.00 8.67 246 TRP A N 1
ATOM 1600 C CA . TRP A 1 246 ? -9.308 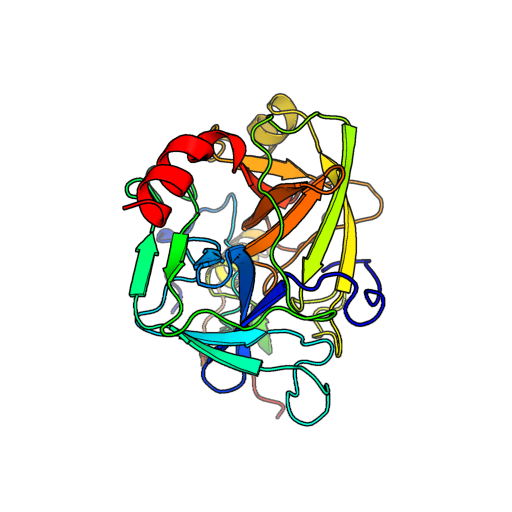-3.042 18.676 1.00 7.60 246 TRP A CA 1
ATOM 1601 C C . TRP A 1 246 ? -9.189 -4.312 19.462 1.00 6.73 246 TRP A C 1
ATOM 1602 O O . TRP A 1 246 ? -9.444 -4.303 20.667 1.00 5.98 246 TRP A O 1
ATOM 1613 N N . ILE A 1 247 ? -8.842 -5.419 18.816 1.00 6.55 247 ILE A N 1
ATOM 1614 C CA . ILE A 1 247 ? -8.683 -6.659 19.582 1.00 6.74 247 ILE A CA 1
ATOM 1615 C C . ILE A 1 247 ? -7.588 -6.512 20.708 1.00 7.11 247 ILE A C 1
ATOM 1616 O O . ILE A 1 247 ? -7.794 -6.890 21.848 1.00 6.75 247 ILE A O 1
ATOM 1621 N N . GLU A 1 248 ? -6.426 -6.018 20.314 1.00 7.62 248 GLU A N 1
ATOM 1622 C CA . GLU A 1 248 ? -5.248 -5.846 21.175 1.00 8.23 248 GLU A CA 1
ATOM 1623 C C . GLU A 1 248 ? -5.602 -4.857 22.276 1.00 8.50 248 GLU A C 1
ATOM 1624 O O . GLU A 1 248 ? -5.283 -5.083 23.420 1.00 8.89 248 GLU A O 1
ATOM 1630 N N . LYS A 1 249 ? -6.283 -3.771 21.963 1.00 9.52 249 LYS A N 1
ATOM 1631 C CA . LYS A 1 249 ? -6.588 -2.758 22.986 1.00 9.87 249 LYS A CA 1
ATOM 1632 C C . LYS A 1 249 ? -7.556 -3.339 23.991 1.00 9.73 249 LYS A C 1
ATOM 1633 O O . LYS A 1 249 ? -7.456 -3.108 25.209 1.00 8.64 249 LYS A O 1
ATOM 1637 N N . THR A 1 250 ? -8.510 -4.133 23.505 1.00 8.75 250 THR A N 1
ATOM 1638 C CA . THR A 1 250 ? -9.443 -4.756 24.411 1.00 8.49 250 THR A CA 1
ATOM 1639 C C . THR A 1 250 ? -8.800 -5.800 25.339 1.00 8.76 250 THR A C 1
ATOM 1640 O O . THR A 1 250 ? -9.019 -5.783 26.591 1.00 8.94 250 THR A O 1
ATOM 1644 N N . VAL A 1 251 ? -8.034 -6.719 24.778 1.00 8.61 251 VAL A N 1
ATOM 1645 C CA . VAL A 1 251 ? -7.418 -7.764 25.608 1.00 9.41 251 VAL A CA 1
ATOM 1646 C C . VAL A 1 251 ? -6.362 -7.206 26.579 1.00 9.79 251 VAL A C 1
ATOM 1647 O O . VAL A 1 251 ? -6.265 -7.646 27.697 1.00 9.31 251 VAL A O 1
ATOM 1651 N N . GLN A 1 252 ? -5.557 -6.274 26.119 1.00 10.89 252 GLN A N 1
ATOM 1652 C CA . GLN A 1 252 ? -4.420 -5.728 26.894 1.00 12.64 252 GLN A CA 1
ATOM 1653 C C . GLN A 1 252 ? -4.865 -4.773 28.009 1.00 15.86 252 GLN A C 1
ATOM 1654 O O . GLN A 1 252 ? -4.098 -4.513 28.888 1.00 17.85 252 GLN A O 1
ATOM 1660 N N . ALA A 1 253 ? -6.065 -4.226 27.957 1.00 17.96 253 ALA A N 1
ATOM 1661 C CA . ALA A 1 253 ? -6.529 -3.343 29.017 1.00 21.85 253 ALA A CA 1
ATOM 1662 C C . ALA A 1 253 ? -6.984 -4.173 30.204 1.00 23.94 253 ALA A C 1
ATOM 1663 O O . ALA A 1 253 ? -7.067 -3.624 31.285 1.00 26.57 253 ALA A O 1
ATOM 1665 N N . THR B 2 11 ? -46.826 -14.592 10.935 1.00 33.09 12 THR C N 1
ATOM 1666 C CA . THR B 2 11 ? -45.860 -14.557 12.073 1.00 29.05 12 THR C CA 1
ATOM 1667 C C . THR B 2 11 ? -44.503 -13.859 11.744 1.00 27.22 12 THR C C 1
ATOM 1668 O O . THR B 2 11 ? -44.236 -12.866 12.386 1.00 30.50 12 THR C O 1
ATOM 1672 N N . PRO B 2 12 ? -43.642 -14.351 10.804 1.00 23.58 13 PRO C N 1
ATOM 1673 C CA . PRO B 2 12 ? -42.290 -13.757 10.761 1.00 24.34 13 PRO C CA 1
ATOM 1674 C C . PRO B 2 12 ? -42.233 -12.323 10.208 1.00 23.63 13 PRO C C 1
ATOM 1675 O O . PRO B 2 12 ? -42.872 -12.022 9.210 1.00 21.40 13 PRO C O 1
ATOM 1679 N N . ASN B 2 13 ? -41.449 -11.455 10.841 1.00 24.85 14 ASN C N 1
ATOM 1680 C CA . ASN B 2 13 ? -41.272 -10.106 10.299 1.00 26.22 14 ASN C CA 1
ATOM 1681 C C . ASN B 2 13 ? -39.972 -10.100 9.514 1.00 25.20 14 ASN C C 1
ATOM 1682 O O . ASN B 2 13 ? -38.865 -9.988 10.082 1.00 23.85 14 ASN C O 1
ATOM 1687 N N . CYS B 2 14 ? -40.120 -10.276 8.203 1.00 22.03 15 CYS C N 1
ATOM 1688 C CA . CYS B 2 14 ? -38.974 -10.429 7.345 1.00 20.93 15 CYS C CA 1
ATOM 1689 C C . CYS B 2 14 ? -38.265 -9.059 7.039 1.00 22.71 15 CYS C C 1
ATOM 1690 O O . CYS B 2 14 ? -37.064 -9.026 6.703 1.00 18.70 15 CYS C O 1
ATOM 1693 N N . ARG B 2 15 ? -38.969 -7.946 7.271 1.00 25.97 16 ARG C N 1
ATOM 1694 C CA . ARG B 2 15 ? -38.410 -6.589 7.081 1.00 30.16 16 ARG C CA 1
ATOM 1695 C C . ARG B 2 15 ? -37.238 -6.283 8.025 1.00 28.72 16 ARG C C 1
ATOM 1696 O O . ARG B 2 15 ? -36.473 -5.367 7.762 1.00 24.74 16 ARG C O 1
ATOM 1704 N N . ARG B 2 16 ? -37.107 -7.043 9.117 1.00 28.96 17 ARG C N 1
ATOM 1705 C CA . ARG B 2 16 ? -35.961 -6.917 10.026 1.00 29.63 17 ARG C CA 1
ATOM 1706 C C . ARG B 2 16 ? -34.676 -7.613 9.507 1.00 27.02 17 ARG C C 1
ATOM 1707 O O . ARG B 2 16 ? -33.640 -7.525 10.165 1.00 27.64 17 ARG C O 1
ATOM 1715 N N . TYR B 2 17 ? -34.738 -8.307 8.364 1.00 20.42 18 TYR C N 1
ATOM 1716 C CA . TYR B 2 17 ? -33.548 -8.964 7.791 1.00 19.89 18 TYR C CA 1
ATOM 1717 C C . TYR B 2 17 ? -33.220 -8.393 6.451 1.00 18.62 18 TYR C C 1
ATOM 1718 O O . TYR B 2 17 ? -34.093 -7.846 5.784 1.00 17.63 18 TYR C O 1
ATOM 1727 N N . SER B 2 18 ? -31.973 -8.583 6.033 1.00 16.19 19 SER C N 1
ATOM 1728 C CA . SER B 2 18 ? -31.612 -8.357 4.642 1.00 15.50 19 SER C CA 1
ATOM 1729 C C . SER B 2 18 ? -31.985 -9.519 3.697 1.00 14.18 19 SER C C 1
ATOM 1730 O O . SER B 2 18 ? -31.858 -10.699 4.027 1.00 13.83 19 SER C O 1
ATOM 1733 N N . ILE B 2 19 ? -32.419 -9.183 2.482 1.00 13.46 20 ILE C N 1
ATOM 1734 C CA . ILE B 2 19 ? -32.617 -10.210 1.439 1.00 13.77 20 ILE C CA 1
ATOM 1735 C C . ILE B 2 19 ? -31.281 -10.733 0.906 1.00 13.20 20 ILE C C 1
ATOM 1736 O O . ILE B 2 19 ? -31.235 -11.775 0.223 1.00 12.21 20 ILE C O 1
ATOM 1741 N N . HIS B 2 20 ? -30.192 -10.019 1.176 1.00 12.26 21 HIS C N 1
ATOM 1742 C CA . HIS B 2 20 ? -28.858 -10.348 0.605 1.00 12.71 21 HIS C CA 1
ATOM 1743 C C . HIS B 2 20 ? -27.945 -11.256 1.457 1.00 12.55 21 HIS C C 1
ATOM 1744 O O . HIS B 2 20 ? -26.879 -11.660 0.988 1.00 12.11 21 HIS C O 1
ATOM 1751 N N . GLY B 2 21 ? -28.302 -11.465 2.725 1.00 10.21 22 GLY C N 1
ATOM 1752 C CA . GLY B 2 21 ? -27.552 -12.378 3.536 1.00 9.39 22 GLY C CA 1
ATOM 1753 C C . GLY B 2 21 ? -28.246 -12.652 4.847 1.00 8.64 22 GLY C C 1
ATOM 1754 O O . GLY B 2 21 ? -29.006 -11.810 5.343 1.00 8.15 22 GLY C O 1
ATOM 1755 N N . CYS B 2 22 ? -27.936 -13.812 5.411 1.00 7.73 23 CYS C N 1
ATOM 1756 C CA . CYS B 2 22 ? -28.388 -14.218 6.726 1.00 7.73 23 CYS C CA 1
ATOM 1757 C C . CYS B 2 22 ? -27.178 -14.681 7.545 1.00 7.76 23 CYS C C 1
ATOM 1758 O O . CYS B 2 22 ? -26.364 -15.449 7.022 1.00 6.76 23 CYS C O 1
ATOM 1761 N N . ASN B 2 23 ? -27.100 -14.253 8.826 1.00 8.34 24 ASN C N 1
ATOM 1762 C CA . ASN B 2 23 ? -26.035 -14.701 9.721 1.00 9.00 24 ASN C CA 1
ATOM 1763 C C . ASN B 2 23 ? -26.134 -16.189 9.899 1.00 8.13 24 ASN C C 1
ATOM 1764 O O . ASN B 2 23 ? -27.182 -16.744 9.636 1.00 8.10 24 ASN C O 1
ATOM 1769 N N . ARG B 2 24 ? -25.031 -16.819 10.270 1.00 6.92 25 ARG C N 1
ATOM 1770 C CA . ARG B 2 24 ? -24.934 -18.258 10.285 1.00 6.89 25 ARG C CA 1
ATOM 1771 C C . ARG B 2 24 ? -25.008 -18.850 11.708 1.00 6.69 25 ARG C C 1
ATOM 1772 O O . ARG B 2 24 ? -24.375 -19.877 12.004 1.00 6.25 25 ARG C O 1
ATOM 1780 N N . MET B 2 25 ? -25.785 -18.185 12.572 1.00 6.43 26 MET C N 1
ATOM 1781 C CA . MET B 2 25 ? -26.065 -18.715 13.899 1.00 6.83 26 MET C CA 1
ATOM 1782 C C . MET B 2 25 ? -27.177 -19.747 13.758 1.00 6.64 26 MET C C 1
ATOM 1783 O O . MET B 2 25 ? -28.034 -19.625 12.893 1.00 7.02 26 MET C O 1
ATOM 1788 N N . TYR B 2 26 ? -27.132 -20.786 14.565 1.00 6.62 27 TYR C N 1
ATOM 1789 C CA . TYR B 2 26 ? -28.200 -21.799 14.585 1.00 6.85 27 TYR C CA 1
ATOM 1790 C C . TYR B 2 26 ? -29.193 -21.407 15.693 1.00 7.04 27 TYR C C 1
ATOM 1791 O O . TYR B 2 26 ? -28.853 -21.470 16.824 1.00 6.26 27 TYR C O 1
ATOM 1800 N N . ALA B 2 27 ? -30.369 -20.914 15.295 1.00 7.29 28 ALA C N 1
ATOM 1801 C CA . ALA B 2 27 ? -31.490 -20.539 16.164 1.00 7.77 28 ALA C CA 1
ATOM 1802 C C . ALA B 2 27 ? -32.789 -21.024 15.499 1.00 7.47 28 ALA C C 1
ATOM 1803 O O . ALA B 2 27 ? -33.540 -20.228 14.958 1.00 6.82 28 ALA C O 1
ATOM 1805 N N . PRO B 2 28 ? -33.043 -22.346 15.556 1.00 7.65 29 PRO C N 1
ATOM 1806 C CA . PRO B 2 28 ? -34.066 -22.918 14.678 1.00 7.96 29 PRO C CA 1
ATOM 1807 C C . PRO B 2 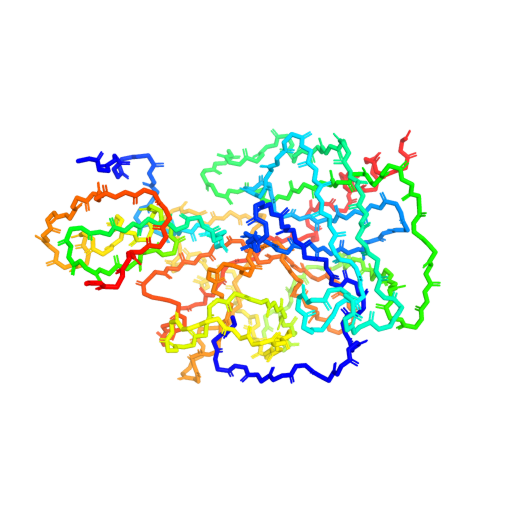28 ? -35.530 -22.497 14.964 1.00 8.23 29 PRO C C 1
ATOM 1808 O O . PRO B 2 28 ? -35.920 -22.186 16.123 1.00 7.80 29 PRO C O 1
ATOM 1812 N N . VAL B 2 29 ? -36.285 -22.431 13.867 1.00 8.28 30 VAL C N 1
ATOM 1813 C CA . VAL B 2 29 ? -37.723 -22.262 13.885 1.00 8.73 30 VAL C CA 1
ATOM 1814 C C . VAL B 2 29 ? -38.435 -23.290 12.999 1.00 9.21 30 VAL C C 1
ATOM 1815 O O . VAL B 2 29 ? -37.912 -23.749 12.012 1.00 8.63 30 VAL C O 1
ATOM 1819 N N . CYS B 2 30 ? -39.632 -23.654 13.393 1.00 9.68 31 CYS C N 1
ATOM 1820 C CA . CYS B 2 30 ? -40.379 -24.692 12.689 1.00 10.57 31 CYS C CA 1
ATOM 1821 C C . CYS B 2 30 ? -41.426 -24.005 11.821 1.00 10.26 31 CYS C C 1
ATOM 1822 O O . CYS B 2 30 ? -42.242 -23.265 12.323 1.00 11.04 31 CYS C O 1
ATOM 1825 N N . GLY B 2 31 ? -41.365 -24.223 10.517 1.00 10.08 32 GLY C N 1
ATOM 1826 C CA . GLY B 2 31 ? -42.264 -23.564 9.596 1.00 10.20 32 GLY C CA 1
ATOM 1827 C C . GLY B 2 31 ? -43.576 -24.345 9.452 1.00 10.07 32 GLY C C 1
ATOM 1828 O O . GLY B 2 31 ? -43.616 -25.541 9.706 1.00 9.81 32 GLY C O 1
ATOM 1829 N N . SER B 2 32 ? -44.633 -23.642 9.067 1.00 11.07 33 SER C N 1
ATOM 1830 C CA . SER B 2 32 ? -45.945 -24.257 8.753 1.00 12.21 33 SER C CA 1
ATOM 1831 C C . SER B 2 32 ? -45.840 -25.237 7.537 1.00 13.44 33 SER C C 1
ATOM 1832 O O . SER B 2 32 ? -46.748 -26.047 7.291 1.00 13.42 33 SER C O 1
ATOM 1835 N N . ASP B 2 33 ? -44.752 -25.135 6.777 1.00 13.63 34 ASP C N 1
ATOM 1836 C CA . ASP B 2 33 ? -44.431 -26.101 5.767 1.00 14.35 34 ASP C CA 1
ATOM 1837 C C . ASP B 2 33 ? -43.799 -27.391 6.219 1.00 15.56 34 ASP C C 1
ATOM 1838 O O . ASP B 2 33 ? -43.467 -28.184 5.364 1.00 17.15 34 ASP C O 1
ATOM 1843 N N . MET B 2 34 ? -43.663 -27.613 7.523 1.00 16.67 35 MET C N 1
ATOM 1844 C CA . MET B 2 34 ? -43.076 -28.844 8.091 1.00 18.54 35 MET C CA 1
ATOM 1845 C C . MET B 2 34 ? -41.556 -28.948 7.948 1.00 17.05 35 MET C C 1
ATOM 1846 O O . MET B 2 34 ? -40.985 -30.017 8.154 1.00 18.93 35 MET C O 1
ATOM 1851 N N . SER B 2 35 ? -40.895 -27.821 7.659 1.00 14.14 36 SER C N 1
ATOM 1852 C CA . SER B 2 35 ? -39.457 -27.767 7.578 1.00 12.80 36 SER C CA 1
ATOM 1853 C C . SER B 2 35 ? -38.969 -26.995 8.782 1.00 12.13 36 SER C C 1
ATOM 1854 O O . SER B 2 35 ? -39.533 -25.954 9.144 1.00 10.18 36 SER C O 1
ATOM 1857 N N . THR B 2 36 ? -37.888 -27.467 9.381 1.00 11.57 37 THR C N 1
ATOM 1858 C CA . THR B 2 36 ? -37.200 -26.648 10.404 1.00 11.89 37 THR C CA 1
ATOM 1859 C C . THR B 2 36 ? -36.226 -25.732 9.609 1.00 11.29 37 THR C C 1
ATOM 1860 O O . THR B 2 36 ? -35.578 -26.186 8.708 1.00 10.56 37 THR C O 1
ATOM 1864 N N . TYR B 2 37 ? -36.292 -24.423 9.850 1.00 9.26 38 TYR C N 1
ATOM 1865 C CA . TYR B 2 37 ? -35.363 -23.463 9.280 1.00 8.96 38 TYR C CA 1
ATOM 1866 C C . TYR B 2 37 ? -34.253 -23.167 10.289 1.00 7.70 38 TYR C C 1
ATOM 1867 O O . TYR B 2 37 ? -34.545 -22.999 11.458 1.00 6.92 38 TYR C O 1
ATOM 1876 N N . ALA B 2 38 ? -32.995 -23.139 9.819 1.00 7.08 39 ALA C N 1
ATOM 1877 C CA . ALA B 2 38 ? -31.824 -22.865 10.691 1.00 6.88 39 ALA C CA 1
ATOM 1878 C C . ALA B 2 38 ? -31.955 -21.570 11.538 1.00 6.43 39 ALA C C 1
ATOM 1879 O O . ALA B 2 38 ? -31.478 -21.488 12.644 1.00 5.69 39 ALA C O 1
ATOM 1881 N N . ASN B 2 39 ? -32.601 -20.581 10.987 1.00 6.40 40 ASN C N 1
ATOM 1882 C CA . ASN B 2 39 ? -32.936 -19.389 11.706 1.00 7.08 40 ASN C CA 1
ATOM 1883 C C . ASN B 2 39 ? -34.054 -18.656 10.993 1.00 7.46 40 ASN C C 1
ATOM 1884 O O . ASN B 2 39 ? -34.412 -19.027 9.891 1.00 7.51 40 ASN C O 1
ATOM 1889 N N . GLU B 2 40 ? -34.607 -17.645 11.625 1.00 8.28 41 GLU C N 1
ATOM 1890 C CA . GLU B 2 40 ? -35.757 -16.941 11.061 1.00 9.74 41 GLU C CA 1
ATOM 1891 C C . GLU B 2 40 ? -35.390 -16.226 9.777 1.00 9.10 41 GLU C C 1
ATOM 1892 O O . GLU B 2 40 ? -36.209 -16.125 8.887 1.00 9.14 41 GLU C O 1
ATOM 1898 N N . CYS B 2 41 ? -34.171 -15.722 9.682 1.00 8.34 42 CYS C N 1
ATOM 1899 C CA . CYS B 2 41 ? -33.730 -15.049 8.493 1.00 8.17 42 CYS C CA 1
ATOM 1900 C C . CYS B 2 41 ? -33.778 -16.013 7.297 1.00 8.21 42 CYS C C 1
ATOM 1901 O O . CYS B 2 41 ? -34.218 -15.615 6.196 1.00 7.91 42 CYS C O 1
ATOM 1904 N N . THR B 2 42 ? -33.428 -17.276 7.548 1.00 7.85 43 THR C N 1
ATOM 1905 C CA . THR B 2 42 ? -33.401 -18.322 6.500 1.00 7.70 43 THR C CA 1
ATOM 1906 C C . THR B 2 42 ? -34.808 -18.681 6.012 1.00 8.06 43 THR C C 1
ATOM 1907 O O . THR B 2 42 ? -35.037 -18.905 4.796 1.00 7.67 43 THR C O 1
ATOM 1911 N N . LEU B 2 43 ? -35.745 -18.702 6.959 1.00 8.34 44 LEU C N 1
ATOM 1912 C CA . LEU B 2 43 ? -37.160 -18.866 6.634 1.00 9.25 44 LEU C CA 1
ATOM 1913 C C . LEU B 2 43 ? -37.577 -17.756 5.715 1.00 9.10 44 LEU C C 1
ATOM 1914 O O . LEU B 2 43 ? -38.178 -17.998 4.666 1.00 8.27 44 LEU C O 1
ATOM 1919 N N . CYS B 2 44 ? -37.277 -16.528 6.121 1.00 9.73 45 CYS C N 1
ATOM 1920 C CA . CYS B 2 44 ? -37.572 -15.341 5.300 1.00 10.19 45 CYS C CA 1
ATOM 1921 C C . CYS B 2 44 ? -37.012 -15.397 3.849 1.00 10.22 45 CYS C C 1
ATOM 1922 O O . CYS B 2 44 ? -37.696 -15.045 2.891 1.00 8.63 45 CYS C O 1
ATOM 1925 N N . MET B 2 45 ? -35.769 -15.872 3.698 1.00 10.47 46 MET C N 1
ATOM 1926 C CA . MET B 2 45 ? -35.228 -16.142 2.394 1.00 11.07 46 MET C CA 1
ATOM 1927 C C . MET B 2 45 ? -36.104 -17.183 1.570 1.00 10.55 46 MET C C 1
ATOM 1928 O O . MET B 2 45 ? -36.434 -16.970 0.423 1.00 9.12 46 MET C O 1
ATOM 1933 N N . LYS B 2 46 ? -36.476 -18.281 2.178 1.00 10.69 47 LYS C N 1
ATOM 1934 C CA . LYS B 2 46 ? -37.381 -19.259 1.553 1.00 11.22 47 LYS C CA 1
ATOM 1935 C C . LYS B 2 46 ? -38.680 -18.638 1.120 1.00 10.14 47 LYS C C 1
ATOM 1936 O O . LYS B 2 46 ? -39.147 -18.928 0.063 1.00 9.33 47 LYS C O 1
ATOM 1942 N N . ILE B 2 47 ? -39.238 -17.761 1.944 1.00 9.89 48 ILE C N 1
ATOM 1943 C CA . ILE B 2 47 ? -40.500 -17.062 1.603 1.00 10.01 48 ILE C CA 1
ATOM 1944 C C . ILE B 2 47 ? -40.284 -16.333 0.289 1.00 11.01 48 ILE C C 1
ATOM 1945 O O . ILE B 2 47 ? -41.093 -16.456 -0.662 1.00 9.40 48 ILE C O 1
ATOM 1950 N N . ARG B 2 48 ? -39.158 -15.616 0.231 1.00 12.64 49 ARG C N 1
ATOM 1951 C CA . ARG B 2 48 ? -38.844 -14.786 -0.933 1.00 14.55 49 ARG C CA 1
ATOM 1952 C C . ARG B 2 48 ? -38.519 -15.671 -2.154 1.00 14.34 49 ARG C C 1
ATOM 1953 O O . ARG B 2 48 ? -39.103 -15.437 -3.192 1.00 15.14 49 ARG C O 1
ATOM 1961 N N . GLU B 2 49 ? -37.657 -16.678 -2.023 1.00 13.83 50 GLU C N 1
ATOM 1962 C CA . GLU B 2 49 ? -37.307 -17.651 -3.093 1.00 16.11 50 GLU C CA 1
ATOM 1963 C C . GLU B 2 49 ? -38.544 -18.400 -3.628 1.00 15.33 50 GLU C C 1
ATOM 1964 O O . GLU B 2 49 ? -38.749 -18.473 -4.837 1.00 13.60 50 GLU C O 1
ATOM 1970 N N . GLY B 2 50 ? -39.365 -18.945 -2.741 1.00 13.62 51 GLY C N 1
ATOM 1971 C CA . GLY B 2 50 ? -40.498 -19.791 -3.178 1.00 15.11 51 GLY C CA 1
ATOM 1972 C C . GLY B 2 50 ? -41.795 -19.031 -3.518 1.00 15.64 51 GLY C C 1
ATOM 1973 O O . GLY B 2 50 ? -42.715 -19.591 -4.105 1.00 16.62 51 GLY C O 1
ATOM 1974 N N . GLY B 2 51 ? -41.892 -17.766 -3.101 1.00 16.23 52 GLY C N 1
ATOM 1975 C CA . GLY B 2 51 ? -43.039 -16.934 -3.418 1.00 15.83 52 GLY C CA 1
ATOM 1976 C C . GLY B 2 51 ? -44.292 -17.189 -2.579 1.00 16.87 52 GLY C C 1
ATOM 1977 O O . GLY B 2 51 ? -45.343 -16.674 -2.917 1.00 15.55 52 GLY C O 1
ATOM 1978 N N . HIS B 2 52 ? -44.192 -17.951 -1.482 1.00 16.55 53 HIS C N 1
ATOM 1979 C CA . HIS B 2 52 ? -45.331 -18.255 -0.619 1.00 18.71 53 HIS C CA 1
ATOM 1980 C C . HIS B 2 52 ? -44.986 -17.915 0.815 1.00 17.09 53 HIS C C 1
ATOM 1981 O O . HIS B 2 52 ? -43.857 -18.166 1.242 1.00 16.13 53 HIS C O 1
ATOM 1988 N N . ASN B 2 53 ? -45.948 -17.383 1.564 1.00 15.69 54 ASN C N 1
ATOM 1989 C CA . ASN B 2 53 ? -45.738 -17.091 2.974 1.00 16.65 54 ASN C CA 1
ATOM 1990 C C . ASN B 2 53 ? -45.641 -18.381 3.760 1.00 15.74 54 ASN C C 1
ATOM 1991 O O . ASN B 2 53 ? -46.232 -19.395 3.405 1.00 14.29 54 ASN C O 1
ATOM 1996 N N . ILE B 2 54 ? -44.865 -18.359 4.825 1.00 16.64 55 ILE C N 1
ATOM 1997 C CA . ILE B 2 54 ? -44.710 -19.549 5.662 1.00 16.51 55 ILE C CA 1
ATOM 1998 C C . ILE B 2 54 ? -44.739 -19.031 7.085 1.00 16.37 55 ILE C C 1
ATOM 1999 O O . ILE B 2 54 ? -44.084 -18.044 7.392 1.00 15.47 55 ILE C O 1
ATOM 2004 N N . LYS B 2 55 ? -45.558 -19.662 7.928 1.00 16.99 56 LYS C N 1
ATOM 2005 C CA . LYS B 2 55 ? -45.724 -19.215 9.293 1.00 17.59 56 LYS C CA 1
ATOM 2006 C C . LYS B 2 55 ? -44.789 -19.994 10.170 1.00 15.29 56 LYS C C 1
ATOM 2007 O O . LYS B 2 55 ? -44.305 -21.030 9.790 1.00 13.25 56 LYS C O 1
ATOM 2013 N N . ILE B 2 56 ? -44.527 -19.457 11.340 1.00 14.38 57 ILE C N 1
ATOM 2014 C CA . ILE B 2 56 ? -43.745 -20.146 12.315 1.00 15.47 57 ILE C CA 1
ATOM 2015 C C . ILE B 2 56 ? -44.691 -20.799 13.323 1.00 16.31 57 ILE C C 1
ATOM 2016 O O . ILE B 2 56 ? -45.339 -20.110 14.074 1.00 16.20 57 ILE C O 1
ATOM 2021 N N . ILE B 2 57 ? -44.675 -22.125 13.329 1.00 18.25 58 ILE C N 1
ATO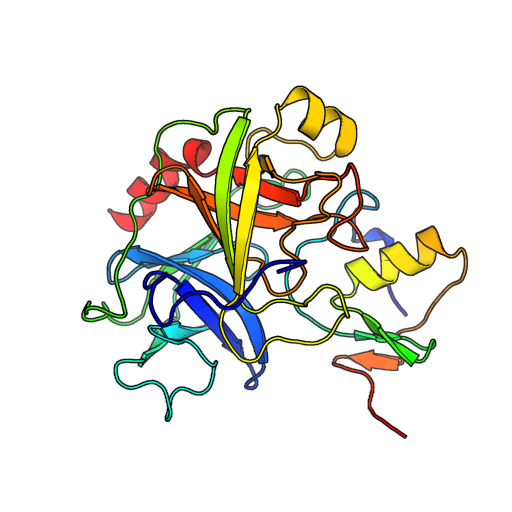M 2022 C CA . ILE B 2 57 ? -45.503 -22.957 14.178 1.00 20.69 58 ILE C CA 1
ATOM 2023 C C . ILE B 2 57 ? -44.958 -22.856 15.598 1.00 21.73 58 ILE C C 1
ATOM 2024 O O . ILE B 2 57 ? -45.716 -22.673 16.528 1.00 24.04 58 ILE C O 1
ATOM 2029 N N . LYS B 2 58 ? -43.649 -22.973 15.744 1.00 20.71 59 LYS C N 1
ATOM 2030 C CA . LYS B 2 58 ? -42.991 -22.774 17.024 1.00 20.61 59 LYS C CA 1
ATOM 2031 C C . LYS B 2 58 ? -41.487 -22.486 16.900 1.00 19.41 59 LYS C C 1
ATOM 2032 O O . LYS B 2 58 ? -40.872 -22.701 15.862 1.00 16.07 59 LYS C O 1
ATOM 2038 N N . ASN B 2 59 ? -40.899 -22.056 18.007 1.00 19.83 60 ASN C N 1
ATOM 2039 C CA . ASN B 2 59 ? -39.453 -21.937 18.074 1.00 21.50 60 ASN C CA 1
ATOM 2040 C C . ASN B 2 59 ? -38.864 -23.297 18.296 1.00 18.85 60 ASN C C 1
ATOM 2041 O O . ASN B 2 59 ? -39.513 -24.196 18.827 1.00 19.96 60 ASN C O 1
ATOM 2046 N N . GLY B 2 60 ? -37.637 -23.474 17.836 1.00 17.09 61 GLY C N 1
ATOM 2047 C CA . GLY B 2 60 ? -36.993 -24.763 17.904 1.00 16.25 61 GLY C CA 1
ATOM 2048 C C . GLY B 2 60 ? -37.296 -25.625 16.718 1.00 16.22 61 GLY C C 1
ATOM 2049 O O . GLY B 2 60 ? -38.090 -25.249 15.867 1.00 15.95 61 GLY C O 1
ATOM 2050 N N . PRO B 2 61 ? -36.696 -26.830 16.677 1.00 17.27 62 PRO C N 1
ATOM 2051 C CA . PRO B 2 61 ? -36.910 -27.689 15.527 1.00 17.39 62 PRO C CA 1
ATOM 2052 C C . PRO B 2 61 ? -38.374 -28.132 15.455 1.00 18.28 62 PRO C C 1
ATOM 2053 O O . PRO B 2 61 ? -39.101 -28.000 16.439 1.00 18.69 62 PRO C O 1
ATOM 2057 N N . CYS B 2 62 ? -38.813 -28.599 14.294 1.00 18.55 63 CYS C N 1
ATOM 2058 C CA . CYS B 2 62 ? -40.168 -29.165 14.149 1.00 19.49 63 CYS C CA 1
ATOM 2059 C C . CYS B 2 62 ? -40.169 -30.491 14.921 1.00 20.14 63 CYS C C 1
ATOM 2060 O O . CYS B 2 62 ? -39.165 -31.163 14.926 1.00 20.06 63 CYS C O 1
ATOM 2063 N N . GLY B 2 63 ? -41.268 -30.857 15.553 1.00 22.37 64 GLY C N 1
ATOM 2064 C CA . GLY B 2 63 ? -41.436 -32.220 16.101 1.00 27.55 64 GLY C CA 1
ATOM 2065 C C . GLY B 2 63 ? -41.664 -33.235 14.981 1.00 31.68 64 GLY C C 1
ATOM 2066 O O . GLY B 2 63 ? -41.794 -32.854 13.823 1.00 34.38 64 GLY C O 1
ATOM 2067 N N . ALA B 2 64 ? -41.774 -34.514 15.316 1.00 34.79 65 ALA C N 1
ATOM 2068 C CA . ALA B 2 64 ? -41.911 -35.575 14.297 1.00 38.71 65 ALA C CA 1
ATOM 2069 C C . ALA B 2 64 ? -43.331 -35.732 13.705 1.00 41.80 65 ALA C C 1
ATOM 2070 O O . ALA B 2 64 ? -43.559 -35.438 12.506 1.00 35.52 65 ALA C O 1
ATOM 2072 N N . SER B 2 65 ? -44.268 -36.215 14.555 1.00 51.59 66 SER C N 1
ATOM 2073 C CA . SER B 2 65 ? -45.684 -36.591 14.184 1.00 50.03 66 SER C CA 1
ATOM 2074 C C . SER B 2 65 ? -46.381 -37.633 15.122 1.00 49.21 66 SER C C 1
ATOM 2075 O O . SER B 2 65 ? -45.877 -38.058 16.197 1.00 47.90 66 SER C O 1
#

Secondary structure (DSSP, 8-state):
-BS-EEPPTTS-TTEEEEEETTEEEEEEEEEETTEEEE-GGG--SSEEEEES-SBS-TTSSTT-EEEEE-EEEE-TTTTSSTT-S--EEEE-SSPPPP-SSS---PBP-SPP-TT-EEEEEESS--TTSPPPSB-EEEEEEBPPHHHHHHHHTTS--TTEEEEE--TT--B--TT-TT-EEEETTEEEEEEEEE-SSSS-TT-EEEEEEGGG-HHHHHHHHH-/---GGGS-TT-EE-----EEETTS-EESSHHHHHHHHHHHSS---EEEESS----

Sequence (278 aa):
IINGEDCSPHSQPWQAALVMENELFCSGVLVHPQWVLSAAHCFQNSYTIGLGLHSLEADQEPGSQMVEASLSVRHPEYNRPLLANDLMLIKLDESVSESDTIRSISIASQCPTAGNSCLVSGWGLLANGRMPTVLQCVNVSVVSEEVCSKLYDPLYHPSMFCAGGGHDQKDSCNGDSGGPLICNGYLQGLVSFGKAPCGQVGVPGVYTNLCKFTEWIEKTVQATPNCRRYSIHGCNRMYAPVCGSDMSTYANECTLCMKIREGGHNIKIIKNGPCGAS

Foldseek 3Di:
DEPFAQDDQLPQQQWKFWDDPNDTQEIWGNAFLFKTKFFQVVDDQKTWIKGLFWFSPVVVRDPIDTFIFRDKAQPPCQVVPHLASTMMMTTTPDRHDDDSRHDHFAADLDWDDFFFKKKAKFQDAYPVRHTDRTITMDIWGWHDLVLVCVQDPPPDDPQKTWIHLAPSLDADAGSHGHTAIGTPRHGQWGQGAFDPPGSDRRGTGMTGGCSVCPPVVCVVVVD/DADQVVDDLPDDDQQQWWFQKPVRFIASDSNRLSNCCVVVVHDIDTPGTDGGDDD

Organism: Homo sapiens (NCBI:txid9606)

Solvent-accessible surface area: 12432 Å² total; per-residue (Å²): 0,10,71,30,128,90,5,75,86,52,45,20,4,25,5,0,0,0,25,80,156,164,67,10,6,0,0,0,0,0,7,72,55,46,27,0,0,0,0,1,23,0,56,43,134,73,8,48,0,0,0,3,11,19,7,70,92,35,129,95,23,120,51,22,72,83,22,89,1,59,117,32,63,110,14,85,102,41,61,150,74,81,22,0,8,4,0,0,0,0,71,2,70,135,68,10,87,80,55,129,26,1,118,32,12,70,39,3,85,90,56,29,70,60,58,41,73,2,47,0,0,0,3,0,26,45,68,103,46,165,99,16,108,24,5,11,14,8,79,6,54,8,36,44,110,71,61,1,34,170,54,1,90,102,15,50,48,76,5,5,13,1,0,11,16,30,154,80,77,71,4,0,9,12,1,0,0,0,0,0,0,16,2,117,52,117,0,1,0,0,0,2,0,2,42,11,95,17,3,55,82,42,25,3,0,1,0,3,9,0,12,110,11,43,147,37,5,84,103,28,32,144,121,114,23,80,25,198,148,60,14,89,56,2,6,39,5,26,19,46,8,8,8,1,53,58,174,47,66,23,9,8,37,8,19,0,10,21,82,29,163,97,38,63,137,131,18,110,25,113,103,122,18,65,30,57,108,166

Nearest PDB structures (foldseek):
  6kbr-assembly1_A  TM=1.005E+00  e=5.735E-50  Homo sapiens
  4kga-assembly2_B  TM=9.975E-01  e=3.382E-45  Homo sapiens
  4kga-assembly1_A  TM=9.988E-01  e=4.262E-45  Homo sapiens
  6o21-assembly2_A  TM=9.946E-01  e=3.583E-45  Homo sapiens
  2bdh-assembly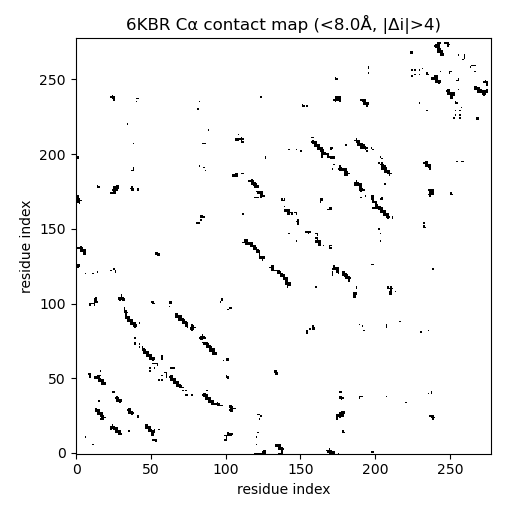2_B  TM=9.963E-01  e=1.644E-42  Homo sapiens

GO terms:
  GO:0097186 amelogenesis (P, IMP)
  GO:0005576 extracellular region (C, TAS)
  GO:0008236 serine-type peptidase activity (F, TAS)
  GO:0005515 protein binding (F, IPI)

CATH classification: 2.40.10.10 (+1 more: 2.40.10.10)